Protein AF-A0A5N6V167-F1 (afdb_monomer_lite)

Foldseek 3Di:
DLLVVLLVVLVCCVPVNDDDDDPQKDFPDDPVPLDDPQLPPADADPVDPDAADDDDDLSNLLVVVLVVVLVVLCVVQVGCPDPSNVVVVLFDASCCRRNPVSSVVSVCVCCCRHHVDDPLNLFCPPPVQGWHDGPPDIRGYCLQRDADDDDAPSSNHHHCPDPNHGMHRPPPDDPDDDDPQLVVLVCCCRVVVDNPVPRNDDDDD

Structure (mmCIF, N/CA/C/O backbone):
data_AF-A0A5N6V167-F1
#
_entry.id   AF-A0A5N6V167-F1
#
loop_
_atom_site.group_PDB
_atom_site.id
_atom_site.type_symbol
_atom_site.label_atom_id
_atom_site.label_alt_id
_atom_site.label_comp_id
_atom_site.label_asym_id
_atom_site.label_entity_id
_atom_site.label_seq_id
_atom_site.pdbx_PDB_ins_code
_atom_site.Cartn_x
_atom_site.Cartn_y
_atom_site.Cartn_z
_atom_site.occupancy
_atom_site.B_iso_or_equiv
_atom_site.auth_seq_id
_atom_site.auth_comp_id
_atom_site.auth_asym_id
_atom_site.auth_atom_id
_atom_site.pdbx_PDB_model_num
ATOM 1 N N . MET A 1 1 ? 17.123 5.558 -6.127 1.00 58.03 1 MET A N 1
ATOM 2 C CA . MET A 1 1 ? 17.253 5.172 -4.693 1.00 58.03 1 MET A CA 1
ATOM 3 C C . MET A 1 1 ? 15.900 4.762 -4.140 1.00 58.03 1 MET A C 1
ATOM 5 O O . MET A 1 1 ? 15.840 3.749 -3.463 1.00 58.03 1 MET A O 1
ATOM 9 N N . VAL A 1 2 ? 14.839 5.502 -4.476 1.00 61.12 2 VAL A N 1
ATOM 10 C CA . VAL A 1 2 ? 13.448 5.190 -4.115 1.00 61.12 2 VAL A CA 1
ATOM 11 C C . VAL A 1 2 ? 13.010 3.830 -4.675 1.00 61.12 2 VAL A C 1
ATOM 13 O O . VAL A 1 2 ? 12.495 3.012 -3.925 1.00 61.12 2 VAL A O 1
ATOM 16 N N . GLU A 1 3 ? 13.356 3.524 -5.931 1.00 66.00 3 GLU A N 1
ATOM 17 C CA . GLU A 1 3 ? 12.984 2.267 -6.601 1.00 66.00 3 GLU A CA 1
ATOM 18 C C . GLU A 1 3 ? 13.550 1.038 -5.878 1.00 66.00 3 GLU A C 1
ATOM 20 O O . GLU A 1 3 ? 12.899 0.008 -5.722 1.00 66.00 3 GLU A O 1
ATOM 25 N N . LYS A 1 4 ? 14.796 1.162 -5.401 1.00 69.38 4 LYS A N 1
ATOM 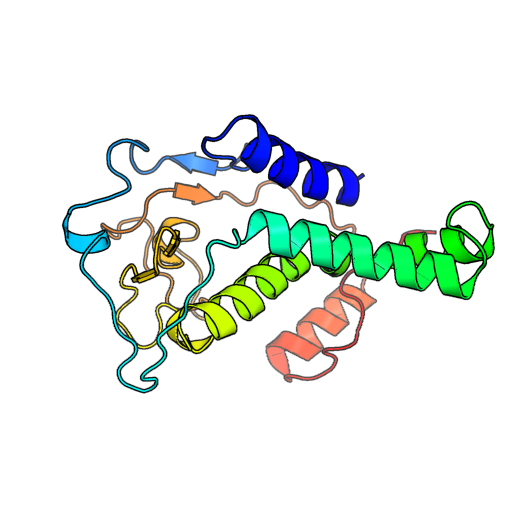26 C CA . LYS A 1 4 ? 15.487 0.092 -4.674 1.00 69.38 4 LYS A CA 1
ATOM 27 C C . LYS A 1 4 ? 14.821 -0.181 -3.329 1.00 69.38 4 LYS A C 1
ATOM 29 O O . LYS A 1 4 ? 14.730 -1.336 -2.932 1.00 69.38 4 LYS A O 1
ATOM 34 N N . THR A 1 5 ? 14.353 0.863 -2.647 1.00 72.69 5 THR A N 1
ATOM 35 C CA . THR A 1 5 ? 13.636 0.735 -1.374 1.00 72.69 5 THR A CA 1
ATOM 36 C C . THR A 1 5 ? 12.239 0.145 -1.575 1.00 72.69 5 THR A C 1
ATOM 38 O O . THR A 1 5 ? 11.804 -0.672 -0.769 1.00 72.69 5 THR A O 1
ATOM 41 N N . ASP A 1 6 ? 11.560 0.501 -2.669 1.00 76.25 6 ASP A N 1
ATOM 42 C CA . ASP A 1 6 ? 10.257 -0.060 -3.049 1.00 76.25 6 ASP A CA 1
ATOM 43 C C . ASP A 1 6 ? 10.328 -1.557 -3.350 1.00 76.25 6 ASP A C 1
ATOM 45 O O . ASP A 1 6 ? 9.510 -2.329 -2.861 1.00 76.25 6 ASP A O 1
ATOM 49 N N . TYR A 1 7 ? 11.356 -1.995 -4.070 1.00 76.38 7 TYR A N 1
ATOM 50 C CA . TYR A 1 7 ? 11.581 -3.421 -4.282 1.00 76.38 7 TYR A CA 1
ATOM 51 C C . TYR A 1 7 ? 11.992 -4.140 -2.987 1.00 76.38 7 TYR A C 1
ATOM 53 O O . TYR A 1 7 ? 11.496 -5.223 -2.680 1.00 76.38 7 TYR A O 1
ATOM 61 N N . PHE A 1 8 ? 12.879 -3.526 -2.196 1.00 80.38 8 PHE A N 1
ATOM 62 C CA . PHE A 1 8 ? 13.374 -4.109 -0.950 1.00 80.38 8 PHE A CA 1
ATOM 63 C C . PHE A 1 8 ? 12.253 -4.385 0.056 1.00 80.38 8 PHE A C 1
ATOM 65 O O . PHE A 1 8 ? 12.225 -5.469 0.630 1.00 80.38 8 PHE A O 1
ATOM 72 N N . ARG A 1 9 ? 11.310 -3.450 0.248 1.00 79.81 9 ARG A N 1
ATOM 73 C CA . ARG A 1 9 ? 10.202 -3.646 1.200 1.00 79.81 9 ARG A CA 1
ATOM 74 C C . ARG A 1 9 ? 9.311 -4.833 0.820 1.00 79.81 9 ARG A C 1
ATOM 76 O O . ARG A 1 9 ? 8.916 -5.588 1.702 1.00 79.81 9 ARG A O 1
ATOM 83 N N . ILE A 1 10 ? 9.053 -5.033 -0.477 1.00 79.00 10 ILE A N 1
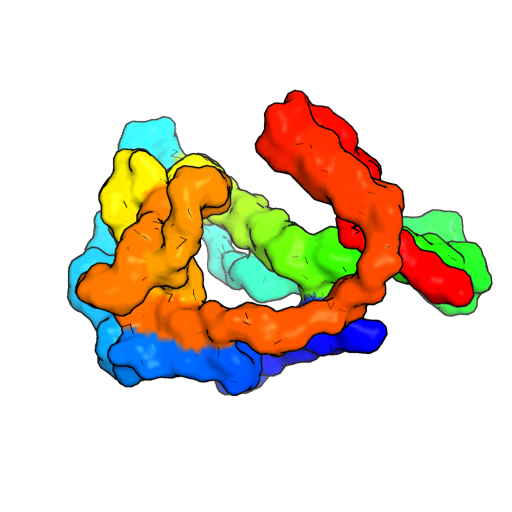ATOM 84 C CA . ILE A 1 10 ? 8.272 -6.178 -0.961 1.00 79.00 10 ILE A CA 1
ATOM 85 C C . ILE A 1 10 ? 9.060 -7.471 -0.757 1.00 79.00 10 ILE A C 1
ATOM 87 O O . ILE A 1 10 ? 8.524 -8.424 -0.208 1.00 79.00 10 ILE A O 1
ATOM 91 N N . LEU A 1 11 ? 10.350 -7.486 -1.103 1.00 77.94 11 LEU A N 1
ATOM 92 C CA . LEU A 1 11 ? 11.187 -8.677 -0.953 1.00 77.94 11 LEU A CA 1
ATOM 93 C C . LEU A 1 11 ? 11.346 -9.106 0.512 1.00 77.94 11 LEU A C 1
ATOM 95 O O . LEU A 1 11 ? 11.281 -10.294 0.810 1.00 77.94 11 LEU A O 1
ATOM 99 N N . VAL A 1 12 ? 11.517 -8.158 1.437 1.00 80.38 12 VAL A N 1
ATOM 100 C CA . VAL A 1 12 ? 11.553 -8.460 2.876 1.00 80.38 12 VAL A CA 1
ATOM 101 C C . VAL A 1 12 ? 10.223 -9.054 3.333 1.00 80.38 12 VAL A C 1
ATOM 103 O O . VAL A 1 12 ? 10.239 -10.093 3.987 1.00 80.38 12 VAL A O 1
ATOM 106 N N . ALA A 1 13 ? 9.093 -8.452 2.948 1.00 78.38 13 ALA A N 1
ATOM 107 C CA . ALA A 1 13 ? 7.771 -8.973 3.290 1.00 78.38 13 ALA A CA 1
ATOM 108 C C . ALA A 1 13 ? 7.527 -10.382 2.717 1.00 78.38 13 ALA A C 1
ATOM 110 O O . ALA A 1 13 ? 6.857 -11.182 3.356 1.00 78.38 13 ALA A O 1
ATOM 111 N N . THR A 1 14 ? 8.100 -10.700 1.552 1.00 75.25 14 THR A N 1
ATOM 112 C CA . THR A 1 14 ? 8.010 -12.028 0.926 1.00 75.25 14 THR A CA 1
ATOM 113 C C . THR A 1 14 ? 8.930 -13.068 1.564 1.00 75.25 14 THR A C 1
ATOM 115 O O . THR A 1 14 ? 8.584 -14.243 1.606 1.00 75.25 14 THR A O 1
ATOM 118 N N . CYS A 1 15 ? 10.124 -12.681 2.020 1.00 78.12 15 CYS A N 1
ATOM 119 C CA . CYS A 1 15 ? 11.130 -13.638 2.497 1.00 78.12 15 CYS A CA 1
ATOM 120 C C . CYS A 1 15 ? 11.159 -13.826 4.017 1.00 78.12 15 CYS A C 1
ATOM 122 O O . CYS A 1 15 ? 11.664 -14.845 4.484 1.00 78.12 15 CYS A O 1
ATOM 124 N N . VAL A 1 16 ? 10.720 -12.826 4.782 1.00 81.56 16 VAL A N 1
ATOM 125 C CA . VAL A 1 16 ? 10.861 -12.783 6.249 1.00 81.56 16 VAL A CA 1
ATOM 126 C C . VAL A 1 16 ? 9.499 -12.784 6.951 1.00 81.56 16 VAL A C 1
ATOM 128 O O . VAL A 1 16 ? 9.447 -12.978 8.164 1.00 81.56 16 VAL A O 1
ATOM 131 N N . ASP A 1 17 ? 8.411 -12.607 6.195 1.00 76.50 17 ASP A N 1
ATOM 132 C CA . ASP A 1 17 ? 7.065 -12.338 6.700 1.00 76.50 17 ASP A CA 1
ATOM 133 C C . ASP A 1 17 ? 7.011 -11.090 7.613 1.00 76.50 17 ASP A C 1
ATOM 135 O O . ASP A 1 17 ? 7.984 -10.352 7.800 1.00 76.50 17 ASP A O 1
ATOM 139 N N . GLY A 1 18 ? 5.836 -10.810 8.178 1.00 83.50 18 GLY A N 1
ATOM 140 C CA . GLY A 1 18 ? 5.623 -9.712 9.120 1.00 83.50 18 GLY A CA 1
ATOM 141 C C . GLY A 1 18 ? 5.042 -8.446 8.491 1.00 83.50 18 GLY A C 1
ATOM 142 O O . GLY A 1 18 ? 4.404 -8.478 7.441 1.00 83.50 18 GLY A O 1
ATOM 143 N N . ILE A 1 19 ? 5.201 -7.322 9.194 1.00 83.69 19 ILE A N 1
ATOM 144 C CA . ILE A 1 19 ? 4.605 -6.031 8.835 1.00 83.69 19 ILE A CA 1
ATOM 145 C C . ILE A 1 19 ? 5.729 -5.034 8.559 1.00 83.69 19 ILE A C 1
ATOM 147 O O . ILE A 1 19 ? 6.599 -4.819 9.405 1.00 83.69 19 ILE A O 1
ATOM 151 N N . TYR A 1 20 ? 5.683 -4.405 7.387 1.00 85.06 20 TYR A N 1
ATOM 152 C CA . TYR A 1 20 ? 6.529 -3.268 7.040 1.00 85.06 20 TYR A CA 1
ATOM 153 C C . TYR A 1 20 ? 5.731 -1.970 7.185 1.00 85.06 20 TYR A C 1
ATOM 155 O O . TYR A 1 20 ? 4.637 -1.869 6.639 1.00 85.06 20 TYR A O 1
ATOM 163 N N . GLU A 1 21 ? 6.300 -0.972 7.860 1.00 83.12 21 GLU A N 1
ATOM 164 C CA . GLU A 1 21 ? 5.730 0.374 7.992 1.00 83.12 21 GLU A CA 1
ATOM 165 C C . GLU A 1 21 ? 6.833 1.433 7.890 1.00 83.12 21 GLU A C 1
ATOM 167 O O . GLU A 1 21 ? 7.994 1.184 8.236 1.00 83.12 21 GLU A O 1
ATOM 172 N N . ASP A 1 22 ? 6.462 2.631 7.439 1.00 82.81 22 ASP A N 1
ATOM 173 C CA . ASP A 1 22 ? 7.369 3.779 7.400 1.00 82.81 22 ASP A CA 1
ATOM 174 C C . ASP A 1 22 ? 7.701 4.254 8.835 1.00 82.81 22 ASP A C 1
ATOM 176 O O . ASP A 1 22 ? 6.883 4.163 9.755 1.00 82.81 22 ASP A O 1
ATOM 180 N N . LEU A 1 23 ? 8.914 4.785 9.040 1.00 85.19 23 LEU A N 1
ATOM 181 C CA . LEU A 1 23 ? 9.454 5.122 10.371 1.00 85.19 23 LEU A CA 1
ATOM 182 C C . LEU A 1 23 ? 8.680 6.220 11.122 1.00 85.19 23 LEU A C 1
ATOM 184 O O . LEU A 1 23 ? 8.805 6.336 12.340 1.00 85.19 23 LEU A O 1
ATOM 188 N N . ASP A 1 24 ? 7.915 7.049 10.418 1.00 85.06 24 ASP A N 1
ATOM 189 C CA . ASP A 1 24 ? 7.085 8.111 10.991 1.00 85.06 24 ASP A CA 1
ATOM 190 C C . ASP A 1 24 ? 5.637 7.663 11.269 1.00 85.06 24 ASP A C 1
ATOM 192 O O . ASP A 1 24 ? 4.766 8.490 11.576 1.00 85.06 24 ASP A O 1
ATOM 196 N N . THR A 1 25 ? 5.386 6.355 11.203 1.00 90.00 25 THR A N 1
ATOM 197 C CA . THR A 1 25 ? 4.112 5.730 11.552 1.00 90.00 25 THR A CA 1
ATOM 198 C C . THR A 1 25 ? 3.997 5.527 13.058 1.00 90.00 25 THR A C 1
ATOM 200 O O . THR A 1 25 ? 4.882 4.984 13.718 1.00 90.00 25 THR A O 1
ATOM 203 N N . VAL A 1 26 ? 2.868 5.954 13.623 1.00 92.56 26 VAL A N 1
ATOM 204 C CA . VAL A 1 26 ? 2.531 5.741 15.033 1.00 92.56 26 VAL A CA 1
ATOM 205 C C . VAL A 1 26 ? 1.463 4.664 15.146 1.00 92.56 26 VAL A C 1
ATOM 207 O O . VAL A 1 26 ? 0.410 4.763 14.519 1.00 92.56 26 VAL A O 1
ATOM 210 N N . LEU A 1 27 ? 1.703 3.671 16.000 1.00 94.25 27 LEU A N 1
ATOM 211 C CA . LEU A 1 27 ? 0.701 2.671 16.361 1.00 94.25 27 LEU A CA 1
ATOM 212 C C . LEU A 1 27 ? -0.384 3.315 17.235 1.00 94.25 27 LEU A C 1
ATOM 214 O O . LEU A 1 27 ? -0.097 3.796 18.331 1.00 94.25 27 LEU A O 1
ATOM 218 N N . LEU A 1 28 ? -1.633 3.309 16.765 1.00 95.12 28 LEU A N 1
ATOM 219 C CA . LEU A 1 28 ? -2.802 3.663 17.581 1.00 95.12 28 LEU A CA 1
ATOM 220 C C . LEU A 1 28 ? -3.297 2.454 18.378 1.00 95.12 28 LEU A C 1
ATOM 222 O O . LEU A 1 28 ? -3.864 2.607 19.458 1.00 95.12 28 LEU A O 1
ATOM 226 N N . LYS A 1 29 ? -3.064 1.250 17.845 1.00 94.75 29 LYS A N 1
ATOM 227 C CA . LYS A 1 29 ? -3.369 -0.032 18.480 1.00 94.75 29 LYS A CA 1
ATOM 228 C C . LYS A 1 29 ? -2.226 -1.018 18.307 1.00 94.75 29 LYS A C 1
ATOM 230 O O . LYS A 1 29 ? -1.502 -0.973 17.312 1.00 94.75 29 LYS A O 1
ATOM 235 N N . SER A 1 30 ? -2.111 -1.949 19.251 1.00 93.56 30 SER A N 1
ATOM 236 C CA . SER A 1 30 ? -1.167 -3.063 19.147 1.00 93.56 30 SER A CA 1
ATOM 237 C C . SER A 1 30 ? -1.480 -3.927 17.916 1.00 93.56 30 SER A C 1
ATOM 239 O O . SER A 1 30 ? -2.656 -4.252 17.728 1.00 93.56 30 SER A O 1
ATOM 241 N N . PRO A 1 31 ? -0.474 -4.366 17.129 1.00 92.00 31 PRO A N 1
ATOM 242 C CA . PRO A 1 31 ? -0.659 -5.313 16.024 1.00 92.00 31 PRO A CA 1
ATOM 243 C C . PRO A 1 31 ? -1.431 -6.580 16.403 1.00 92.00 31 PRO A C 1
ATOM 245 O O . PRO A 1 31 ? -2.211 -7.096 15.609 1.00 92.00 31 PRO A O 1
ATOM 248 N N . ALA A 1 32 ? -1.315 -7.029 17.658 1.00 91.31 32 ALA A N 1
ATOM 249 C CA . ALA A 1 32 ? -2.064 -8.175 18.179 1.00 91.31 32 ALA A CA 1
ATOM 250 C C . ALA A 1 32 ? -3.592 -7.954 18.248 1.00 91.31 32 ALA A C 1
ATOM 252 O O . ALA A 1 32 ? -4.337 -8.890 18.516 1.00 91.31 32 ALA A O 1
ATOM 253 N N . GLN A 1 33 ? -4.062 -6.721 18.048 1.00 92.06 33 GLN A N 1
ATOM 254 C CA . GLN A 1 33 ? -5.473 -6.325 18.106 1.00 92.06 33 GLN A CA 1
ATOM 255 C C . GLN A 1 33 ? -6.000 -5.827 16.753 1.00 92.06 33 GLN A C 1
ATOM 257 O O . GLN A 1 33 ? -7.106 -5.291 16.693 1.00 92.06 33 GLN A O 1
ATOM 262 N N . TRP A 1 34 ? -5.198 -5.923 15.688 1.00 93.06 34 TRP A N 1
ATOM 263 C CA . TRP A 1 34 ? -5.548 -5.375 14.375 1.00 93.06 34 TRP A CA 1
ATOM 264 C C . TRP A 1 34 ? -6.632 -6.171 13.658 1.00 93.06 34 TRP A C 1
ATOM 266 O O . TRP A 1 34 ? -7.402 -5.588 12.904 1.00 93.06 34 TRP A O 1
ATOM 276 N N . ILE A 1 35 ? -6.692 -7.479 13.906 1.00 92.50 35 ILE A N 1
ATOM 277 C CA . ILE A 1 35 ? -7.660 -8.381 13.288 1.00 92.50 35 ILE A CA 1
ATOM 278 C C . ILE A 1 35 ? -8.649 -8.826 14.357 1.00 92.50 35 ILE A C 1
ATOM 280 O O . ILE A 1 35 ? -8.264 -9.373 15.392 1.00 92.50 35 ILE A O 1
ATOM 284 N N . THR A 1 36 ? -9.930 -8.595 14.100 1.00 90.62 36 THR A N 1
ATOM 285 C CA . THR A 1 36 ? -11.033 -9.038 14.952 1.00 90.62 36 THR A CA 1
ATOM 286 C C . THR A 1 36 ? -11.790 -10.201 14.304 1.00 90.62 36 THR A C 1
ATOM 288 O O . THR A 1 36 ? -11.722 -10.387 13.087 1.00 90.62 36 THR A O 1
ATOM 291 N N . PRO A 1 37 ? -12.573 -10.981 15.074 1.00 91.06 37 PRO A N 1
ATOM 292 C CA . PRO A 1 37 ? -13.426 -12.026 14.507 1.00 91.06 37 PRO A CA 1
ATOM 293 C C . PRO A 1 37 ? -14.416 -11.517 13.450 1.00 91.06 37 PRO A C 1
ATOM 295 O O . PRO A 1 37 ? -14.838 -12.282 12.589 1.00 91.06 37 PRO A O 1
ATOM 298 N N . GLN A 1 38 ? -14.800 -10.239 13.506 1.00 87.94 38 GLN A N 1
ATOM 299 C CA . GLN A 1 38 ? -15.686 -9.625 12.520 1.00 87.94 38 GLN A CA 1
ATOM 300 C C . GLN A 1 38 ? -14.992 -9.394 11.173 1.00 87.94 38 GLN A C 1
ATOM 302 O O . GLN A 1 38 ? -15.662 -9.442 10.144 1.00 87.94 38 GLN A O 1
ATOM 307 N N . ASP A 1 39 ? -13.675 -9.175 11.168 1.00 89.00 39 ASP A N 1
ATOM 308 C CA . ASP A 1 39 ? -12.914 -8.869 9.950 1.00 89.00 39 ASP A CA 1
ATOM 309 C C . ASP A 1 39 ? -12.703 -10.103 9.066 1.00 89.00 39 ASP A C 1
ATOM 311 O O . ASP A 1 39 ? -12.560 -9.982 7.853 1.00 89.00 39 ASP A O 1
ATOM 315 N N . ILE A 1 40 ? -12.727 -11.295 9.668 1.00 88.88 40 ILE A N 1
ATOM 316 C CA . ILE A 1 40 ? -12.547 -12.582 8.980 1.00 88.88 40 ILE A CA 1
ATOM 317 C C . ILE A 1 40 ? -13.870 -13.232 8.560 1.00 88.88 40 ILE A C 1
ATOM 319 O O . ILE A 1 40 ? -13.890 -14.382 8.120 1.00 88.88 40 ILE A O 1
ATOM 323 N N . LEU A 1 41 ? -14.994 -12.528 8.724 1.00 83.69 41 LEU A N 1
ATOM 324 C CA . LEU A 1 41 ? -16.269 -13.021 8.221 1.00 83.69 41 LEU A CA 1
ATOM 325 C C . LEU A 1 41 ? -16.232 -13.068 6.687 1.00 83.69 41 LEU A C 1
ATOM 327 O O . LEU A 1 41 ? -15.710 -12.137 6.066 1.00 83.69 41 LEU A O 1
ATOM 331 N N . PRO A 1 42 ? -16.812 -14.110 6.061 1.00 73.62 42 PRO A N 1
ATOM 332 C CA . PRO A 1 42 ? -16.899 -14.181 4.613 1.00 73.62 42 PRO A CA 1
ATOM 333 C C . PRO A 1 42 ? -17.545 -12.918 4.053 1.00 73.62 42 PRO A C 1
ATOM 335 O O . PRO A 1 42 ? -18.631 -12.513 4.478 1.00 73.62 42 PRO A O 1
ATOM 338 N N . TRP A 1 43 ? -16.875 -12.309 3.085 1.00 69.81 43 TRP A N 1
ATOM 339 C CA . TRP A 1 43 ? -17.407 -11.186 2.338 1.00 69.81 43 TRP A CA 1
ATOM 340 C C . TRP A 1 43 ? -17.712 -11.638 0.908 1.00 69.81 43 TRP A C 1
ATOM 342 O O . TRP A 1 43 ? -17.002 -12.458 0.331 1.00 69.81 43 TRP A O 1
ATOM 352 N N . THR A 1 44 ? -18.798 -11.136 0.331 1.00 64.38 44 THR A N 1
ATOM 353 C CA . THR A 1 44 ? -19.174 -11.416 -1.059 1.00 64.38 44 THR A CA 1
ATOM 354 C C . THR A 1 44 ? -19.613 -10.110 -1.698 1.00 64.38 44 THR A C 1
ATOM 356 O O . THR A 1 44 ? -20.437 -9.396 -1.122 1.00 64.38 44 THR A O 1
ATOM 359 N N . ASP A 1 45 ? -19.063 -9.789 -2.871 1.00 64.94 45 ASP A N 1
ATOM 360 C CA . ASP A 1 45 ? -19.554 -8.660 -3.660 1.00 64.94 45 ASP A CA 1
ATOM 361 C C . ASP A 1 45 ? -20.954 -9.021 -4.164 1.00 64.94 45 ASP A C 1
ATOM 363 O O . ASP A 1 45 ? -21.153 -10.033 -4.833 1.00 64.94 45 ASP A O 1
ATOM 367 N N . LEU A 1 46 ? -21.950 -8.209 -3.816 1.00 61.94 46 LEU A N 1
ATOM 368 C CA . LEU A 1 46 ? -23.336 -8.452 -4.218 1.00 61.94 46 LEU A CA 1
ATOM 369 C C . LEU A 1 46 ? -23.546 -8.231 -5.725 1.00 61.94 46 LEU A C 1
ATOM 371 O O . LEU A 1 46 ? -24.572 -8.649 -6.259 1.00 61.94 46 LEU A O 1
ATOM 375 N N . GLU A 1 47 ? -22.596 -7.583 -6.405 1.00 61.22 47 GLU A N 1
ATOM 376 C CA . GLU A 1 47 ? -22.663 -7.309 -7.843 1.00 61.22 47 GLU A CA 1
ATOM 377 C C . GLU A 1 47 ? -21.896 -8.323 -8.706 1.00 61.22 47 GLU A C 1
ATOM 379 O O . GLU A 1 47 ? -22.150 -8.402 -9.908 1.00 61.22 47 GLU A O 1
ATOM 384 N N . THR A 1 48 ? -20.994 -9.127 -8.135 1.00 57.44 48 THR A N 1
ATOM 385 C CA . THR A 1 48 ? -20.181 -10.088 -8.894 1.00 57.44 48 THR A CA 1
ATOM 386 C C . THR A 1 48 ? -20.150 -11.461 -8.222 1.00 57.44 48 THR A C 1
ATOM 388 O O . THR A 1 48 ? -19.713 -11.638 -7.093 1.00 57.44 48 THR A O 1
ATOM 391 N N . SER A 1 49 ? -20.606 -12.484 -8.949 1.00 52.09 49 SER A N 1
ATOM 392 C CA . SER A 1 49 ? -20.613 -13.891 -8.515 1.00 52.09 49 SER A CA 1
ATOM 393 C C . SER A 1 49 ? -19.371 -14.631 -9.030 1.00 52.09 49 SER A C 1
ATOM 395 O O . SER A 1 49 ? -19.459 -15.643 -9.725 1.00 52.09 49 SER A O 1
ATOM 397 N N . GLY A 1 50 ? -18.189 -14.092 -8.726 1.00 52.47 50 GLY A N 1
ATOM 398 C CA . GLY A 1 50 ? -16.914 -14.700 -9.100 1.00 52.47 50 GLY A CA 1
ATOM 399 C C . GLY A 1 50 ? -16.483 -15.780 -8.107 1.00 52.47 50 GLY A C 1
ATOM 400 O O . GLY A 1 50 ? -16.340 -15.512 -6.919 1.00 52.47 50 GLY A O 1
ATOM 401 N N . ARG A 1 51 ? -16.232 -17.000 -8.591 1.00 49.09 51 ARG A N 1
ATOM 402 C CA . ARG A 1 51 ? -15.328 -17.959 -7.933 1.00 49.09 51 ARG A CA 1
ATOM 403 C C . ARG A 1 51 ? -13.993 -17.909 -8.655 1.00 49.09 51 ARG A C 1
ATOM 405 O O . ARG A 1 51 ? -13.996 -17.859 -9.883 1.00 49.09 51 ARG A O 1
ATOM 412 N N . SER A 1 52 ? -12.895 -18.056 -7.925 1.00 50.06 52 SER A N 1
ATOM 413 C CA . SER A 1 52 ? -11.599 -18.320 -8.540 1.00 50.06 52 SER A CA 1
ATOM 414 C C . SER A 1 52 ? -10.893 -19.505 -7.895 1.00 50.06 52 SER A C 1
ATOM 416 O O . SER A 1 52 ? -10.906 -19.639 -6.672 1.00 50.06 52 SER A O 1
ATOM 418 N N . PRO A 1 53 ? -10.291 -20.382 -8.709 1.00 52.31 53 PRO A N 1
ATOM 419 C CA . PRO A 1 53 ? -9.238 -21.284 -8.297 1.00 52.31 53 PRO A CA 1
ATOM 420 C C . PRO A 1 53 ? -7.887 -20.775 -8.827 1.00 52.31 53 PRO A C 1
ATOM 422 O O . PRO A 1 53 ? -7.652 -20.889 -10.028 1.00 52.31 53 PRO A O 1
ATOM 425 N N . GLN A 1 54 ? -7.002 -20.273 -7.953 1.00 53.47 54 GLN A N 1
ATOM 426 C CA . GLN A 1 54 ? -5.534 -20.459 -8.003 1.00 53.47 54 GLN A CA 1
ATOM 427 C C . GLN A 1 54 ? -4.803 -19.640 -6.917 1.00 53.47 54 GLN A C 1
ATOM 429 O O . GLN A 1 54 ? -5.008 -18.440 -6.782 1.00 53.47 54 GLN A O 1
ATOM 434 N N . HIS A 1 55 ? -3.904 -20.322 -6.196 1.00 56.78 55 HIS A N 1
ATOM 435 C CA . HIS A 1 55 ? -3.046 -19.846 -5.097 1.00 56.78 55 HIS A CA 1
ATOM 436 C C . HIS A 1 55 ? -1.893 -18.926 -5.551 1.00 56.78 55 HIS A C 1
ATOM 438 O O . HIS A 1 55 ? -0.738 -19.141 -5.182 1.00 56.78 55 HIS A O 1
ATOM 444 N N . GLU A 1 56 ? -2.142 -17.937 -6.402 1.00 66.94 56 GLU A N 1
ATOM 445 C CA . GLU A 1 56 ? -1.094 -16.959 -6.708 1.00 66.94 56 GLU A CA 1
ATOM 446 C C . GLU A 1 56 ? -1.157 -15.814 -5.699 1.00 66.94 56 GLU A C 1
ATOM 448 O O . GLU A 1 56 ? -2.221 -15.238 -5.506 1.00 66.94 56 GLU A O 1
ATOM 453 N N . THR A 1 57 ? -0.048 -15.470 -5.039 1.00 76.75 57 THR A N 1
ATOM 454 C CA . THR A 1 57 ? -0.043 -14.354 -4.080 1.00 76.75 57 THR A CA 1
ATOM 455 C C . THR A 1 57 ? 0.141 -13.017 -4.800 1.00 76.75 57 THR A C 1
ATOM 457 O O . THR A 1 57 ? 0.795 -12.925 -5.842 1.00 76.75 57 THR A O 1
ATOM 460 N N . ILE A 1 58 ? -0.375 -11.937 -4.207 1.00 81.06 58 ILE A N 1
ATOM 461 C CA . ILE A 1 58 ? -0.208 -10.559 -4.709 1.00 81.06 58 ILE A CA 1
ATOM 462 C C . ILE A 1 58 ? 1.275 -10.213 -4.934 1.00 81.06 58 ILE A C 1
ATOM 464 O O . ILE A 1 58 ? 1.623 -9.494 -5.871 1.00 81.06 58 ILE A O 1
ATOM 468 N N . GLN A 1 59 ? 2.153 -10.732 -4.072 1.00 81.94 59 GLN A N 1
ATOM 469 C CA . GLN A 1 59 ? 3.593 -10.484 -4.122 1.00 81.94 59 GLN A CA 1
ATOM 470 C C . GLN A 1 59 ? 4.225 -11.122 -5.366 1.00 81.94 59 GLN A C 1
ATOM 472 O O . GLN A 1 59 ? 5.004 -10.460 -6.051 1.00 81.94 59 GLN A O 1
ATOM 477 N N . TYR A 1 60 ? 3.843 -12.360 -5.706 1.00 81.44 60 TYR A N 1
ATOM 478 C CA . TYR A 1 60 ? 4.285 -13.005 -6.946 1.00 81.44 60 TYR A CA 1
ATOM 479 C C . TYR A 1 60 ? 3.806 -12.235 -8.175 1.00 81.44 60 TYR A C 1
ATOM 481 O O . TYR A 1 60 ? 4.632 -11.911 -9.028 1.00 81.44 60 TYR A O 1
ATOM 489 N N . ARG A 1 61 ? 2.531 -11.824 -8.216 1.00 84.50 61 ARG A N 1
ATOM 490 C CA . ARG A 1 61 ? 2.003 -11.017 -9.328 1.00 84.50 61 ARG A CA 1
ATOM 491 C C . ARG A 1 61 ? 2.773 -9.706 -9.513 1.00 84.50 61 ARG A C 1
ATOM 493 O O . ARG A 1 61 ? 3.079 -9.321 -10.638 1.00 84.50 61 ARG A O 1
ATOM 500 N N . TYR A 1 62 ? 3.116 -9.016 -8.424 1.00 87.56 62 TYR A N 1
ATOM 501 C CA . TYR A 1 62 ? 3.936 -7.801 -8.483 1.00 87.56 62 TYR A CA 1
ATOM 502 C C . TYR A 1 62 ? 5.322 -8.071 -9.090 1.00 87.56 62 TYR A C 1
ATOM 504 O O . TYR A 1 62 ? 5.767 -7.329 -9.970 1.00 87.56 62 TYR A O 1
ATOM 512 N N . LEU A 1 63 ? 5.994 -9.141 -8.650 1.00 87.06 63 LEU A N 1
ATOM 513 C CA . LEU A 1 63 ? 7.316 -9.515 -9.155 1.00 87.06 63 LEU A CA 1
ATOM 514 C C . LEU A 1 63 ? 7.270 -9.941 -10.628 1.00 87.06 63 LEU A C 1
ATOM 516 O O . LEU A 1 63 ? 8.150 -9.547 -11.392 1.00 87.06 63 LEU A O 1
ATOM 520 N N . GLU A 1 64 ? 6.241 -10.681 -11.046 1.00 88.12 64 GLU A N 1
ATOM 521 C CA . GLU A 1 64 ? 6.015 -11.030 -12.453 1.00 88.12 64 GLU A CA 1
ATOM 522 C C . GLU A 1 64 ? 5.786 -9.790 -13.316 1.00 88.12 64 GLU A C 1
ATOM 524 O O . GLU A 1 64 ? 6.423 -9.641 -14.359 1.00 88.12 64 GLU A O 1
ATOM 529 N N . ASN A 1 65 ? 4.939 -8.861 -12.863 1.00 88.88 65 ASN A N 1
ATOM 530 C CA . ASN A 1 65 ? 4.665 -7.618 -13.579 1.00 88.88 65 ASN A CA 1
ATOM 531 C C . ASN A 1 65 ? 5.947 -6.796 -13.781 1.00 88.88 65 ASN A C 1
ATOM 533 O O . ASN A 1 65 ? 6.199 -6.298 -14.883 1.00 88.88 65 ASN A O 1
ATOM 537 N N . LEU A 1 66 ? 6.797 -6.705 -12.753 1.00 89.75 66 LEU A N 1
ATOM 538 C CA . LEU A 1 66 ? 8.105 -6.061 -12.865 1.00 89.75 66 LEU A CA 1
ATOM 539 C C . LEU A 1 66 ? 9.029 -6.819 -13.832 1.00 89.75 66 LEU A C 1
ATOM 541 O O . LEU A 1 66 ? 9.643 -6.205 -14.707 1.00 89.75 66 LEU A O 1
ATOM 545 N N . ALA A 1 67 ? 9.114 -8.147 -13.718 1.00 90.56 67 ALA A N 1
ATOM 546 C CA . ALA A 1 67 ? 9.951 -8.975 -14.583 1.00 90.56 67 ALA A CA 1
ATOM 547 C C . ALA A 1 67 ? 9.544 -8.860 -16.060 1.00 90.56 67 ALA A C 1
ATOM 549 O O . ALA A 1 67 ? 10.407 -8.695 -16.922 1.00 90.56 67 ALA A O 1
ATOM 550 N N . HIS A 1 68 ? 8.244 -8.865 -16.360 1.00 91.25 68 HIS A N 1
ATOM 551 C CA . HIS A 1 68 ? 7.712 -8.672 -17.708 1.00 91.25 68 HIS A CA 1
ATOM 552 C C . HIS A 1 68 ? 8.062 -7.296 -18.280 1.00 91.25 68 HIS A C 1
ATOM 554 O O . HIS A 1 68 ? 8.486 -7.212 -19.435 1.00 91.25 68 HIS A O 1
ATOM 560 N N . GLN A 1 69 ? 7.950 -6.224 -17.487 1.00 89.81 69 GLN A N 1
ATOM 561 C CA . GLN A 1 69 ? 8.358 -4.886 -17.930 1.00 89.81 69 GLN A CA 1
ATOM 562 C C . GLN A 1 69 ? 9.857 -4.827 -18.248 1.00 89.81 69 GLN A C 1
ATOM 564 O O . GLN A 1 69 ? 10.249 -4.341 -19.312 1.00 89.81 69 GLN A O 1
ATOM 569 N N . LEU A 1 70 ? 10.703 -5.381 -17.374 1.00 91.25 70 LEU A N 1
ATOM 570 C CA . LEU A 1 70 ? 12.148 -5.445 -17.605 1.00 91.25 70 LEU A CA 1
ATOM 571 C C . LEU A 1 70 ? 12.489 -6.296 -18.836 1.00 91.25 70 LEU A C 1
ATOM 573 O O . LEU A 1 70 ? 13.326 -5.898 -19.647 1.00 91.25 70 LEU A O 1
ATOM 577 N N . GLN A 1 71 ? 11.816 -7.431 -19.026 1.00 94.00 71 GLN A N 1
ATOM 578 C CA . GLN A 1 71 ? 12.015 -8.293 -20.189 1.00 94.00 71 GLN A CA 1
ATOM 579 C C . GLN A 1 71 ? 11.593 -7.599 -21.489 1.00 94.00 71 GLN A C 1
ATOM 581 O O . GLN A 1 71 ? 12.284 -7.725 -22.498 1.00 94.00 71 GLN A O 1
ATOM 586 N N . ALA A 1 72 ? 10.503 -6.828 -21.480 1.00 93.19 72 ALA A N 1
ATOM 587 C CA . ALA A 1 72 ? 10.066 -6.062 -22.644 1.00 93.19 72 ALA A CA 1
ATOM 588 C C . ALA A 1 72 ? 11.124 -5.030 -23.073 1.00 93.19 72 ALA A C 1
ATOM 590 O O . ALA A 1 72 ? 11.443 -4.926 -24.259 1.00 93.19 72 ALA A O 1
ATOM 591 N N . ILE A 1 73 ? 11.725 -4.324 -22.111 1.00 92.69 73 ILE A N 1
ATOM 592 C CA . ILE A 1 73 ? 12.823 -3.380 -22.367 1.00 92.69 73 ILE A CA 1
ATOM 593 C C . ILE A 1 73 ? 14.064 -4.123 -22.872 1.00 92.69 73 ILE A C 1
ATOM 595 O O . ILE A 1 73 ? 14.684 -3.710 -23.853 1.00 92.69 73 ILE A O 1
ATOM 599 N N . ALA A 1 74 ? 14.411 -5.250 -22.244 1.00 94.44 74 ALA A N 1
ATOM 600 C CA . ALA A 1 74 ? 15.534 -6.076 -22.669 1.00 94.44 74 ALA A CA 1
ATOM 601 C C . ALA A 1 74 ? 15.368 -6.543 -24.123 1.00 94.44 74 ALA A C 1
ATOM 603 O O . ALA A 1 74 ? 16.297 -6.406 -24.916 1.00 94.44 74 ALA A O 1
ATOM 604 N N . ASN A 1 75 ? 14.178 -7.022 -24.491 1.00 95.88 75 ASN A N 1
ATOM 605 C CA . ASN A 1 75 ? 13.866 -7.489 -25.840 1.00 95.88 75 ASN A CA 1
ATOM 606 C C . ASN A 1 75 ? 13.939 -6.358 -26.875 1.00 95.88 75 ASN A C 1
ATOM 608 O O . ASN A 1 75 ? 14.436 -6.584 -27.976 1.00 95.88 75 ASN A O 1
ATOM 612 N N . ARG A 1 76 ? 13.501 -5.138 -26.527 1.00 95.12 76 ARG A N 1
ATOM 613 C CA . ARG A 1 76 ? 13.574 -3.971 -27.425 1.00 95.12 76 ARG A CA 1
ATOM 614 C C . ARG A 1 76 ? 15.004 -3.579 -27.792 1.00 95.12 76 ARG A C 1
ATOM 616 O O . ARG A 1 76 ? 15.240 -3.159 -28.921 1.00 95.12 76 ARG A O 1
ATOM 623 N N . TYR A 1 77 ? 15.943 -3.702 -26.856 1.00 95.50 77 TYR A N 1
ATOM 624 C CA . TYR A 1 77 ? 17.309 -3.196 -27.034 1.00 95.50 77 TYR A CA 1
ATOM 625 C C . TYR A 1 77 ? 18.393 -4.276 -27.080 1.00 95.50 77 TYR A C 1
ATOM 627 O O . TYR A 1 77 ? 19.574 -3.944 -27.107 1.00 95.50 77 TYR A O 1
ATOM 635 N N . GLY A 1 78 ? 18.032 -5.561 -27.079 1.00 92.69 78 GLY A N 1
ATOM 636 C CA . GLY A 1 78 ? 19.004 -6.660 -27.049 1.00 92.69 78 GLY A CA 1
ATOM 637 C C . GLY A 1 78 ? 19.719 -6.819 -25.699 1.00 92.69 78 GLY A C 1
ATOM 638 O O . GLY A 1 78 ? 20.820 -7.361 -25.641 1.00 92.69 78 GLY A O 1
ATOM 639 N N . GLY A 1 79 ? 19.107 -6.337 -24.613 1.00 92.62 79 GLY A N 1
ATOM 640 C CA . GLY A 1 79 ? 19.573 -6.506 -23.237 1.00 92.62 79 GLY A CA 1
ATOM 641 C C . GLY A 1 79 ? 19.526 -5.227 -22.397 1.00 92.62 79 GLY A C 1
ATOM 642 O O . GLY A 1 79 ? 19.696 -4.112 -22.893 1.00 92.62 79 GLY A O 1
ATOM 643 N N . LEU A 1 80 ? 19.370 -5.397 -21.079 1.00 90.81 80 LEU A N 1
ATOM 644 C CA . LEU A 1 80 ? 19.318 -4.291 -20.105 1.00 90.81 80 LEU A CA 1
ATOM 645 C C . LEU A 1 80 ? 20.655 -3.555 -19.923 1.00 90.81 80 LEU A C 1
ATOM 647 O O . LEU A 1 80 ? 20.699 -2.471 -19.347 1.00 90.81 80 LEU A O 1
ATOM 651 N N . GLN A 1 81 ? 21.759 -4.140 -20.392 1.00 92.38 81 GLN A N 1
ATOM 652 C CA . GLN A 1 81 ? 23.092 -3.544 -20.267 1.00 92.38 81 GLN A CA 1
ATOM 653 C C . GLN A 1 81 ? 23.385 -2.483 -21.330 1.00 92.38 81 GLN A C 1
ATOM 655 O O . GLN A 1 81 ? 24.387 -1.774 -21.225 1.00 92.38 81 GLN A O 1
ATOM 660 N N . THR A 1 82 ? 22.532 -2.366 -22.348 1.00 94.12 82 THR A N 1
ATOM 661 C CA . THR A 1 82 ? 22.705 -1.375 -23.408 1.00 94.12 82 THR A CA 1
ATOM 662 C C . THR A 1 82 ? 22.465 0.042 -22.891 1.00 94.12 82 THR A C 1
ATOM 664 O O . THR A 1 82 ? 21.691 0.267 -21.960 1.00 94.12 82 THR A O 1
ATOM 667 N N . SER A 1 83 ? 23.129 1.024 -23.510 1.00 92.50 83 SER A N 1
ATOM 668 C CA . SER A 1 83 ? 22.950 2.436 -23.145 1.00 92.50 83 SER A CA 1
ATOM 669 C C . SER A 1 83 ? 21.490 2.872 -23.316 1.00 92.50 83 SER A C 1
ATOM 671 O O . SER A 1 83 ? 20.930 3.498 -22.424 1.00 92.50 83 SER A O 1
ATOM 673 N N . ALA A 1 84 ? 20.845 2.453 -24.411 1.00 91.38 84 ALA A N 1
ATOM 674 C CA . ALA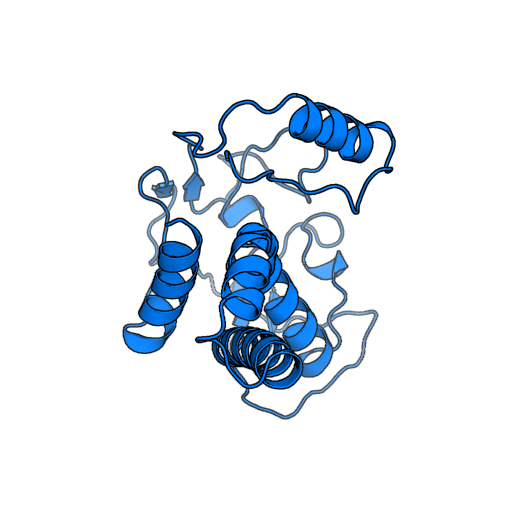 A 1 84 ? 19.448 2.771 -24.697 1.00 91.38 84 ALA A CA 1
ATOM 675 C C . ALA A 1 84 ? 18.477 2.191 -23.652 1.00 91.38 84 ALA A C 1
ATOM 677 O O . ALA A 1 84 ? 17.625 2.922 -23.152 1.00 91.38 84 ALA A O 1
ATOM 678 N N . ALA A 1 85 ? 18.653 0.925 -23.246 1.00 90.69 85 ALA A N 1
ATOM 679 C CA . ALA A 1 85 ? 17.839 0.333 -22.183 1.00 90.69 85 ALA A CA 1
ATOM 680 C C . ALA A 1 85 ? 18.022 1.060 -20.844 1.00 90.69 85 ALA A C 1
ATOM 682 O O . ALA A 1 85 ? 17.049 1.299 -20.135 1.00 90.69 85 ALA A O 1
ATOM 683 N N . ARG A 1 86 ? 19.257 1.454 -20.501 1.00 87.12 86 ARG A N 1
ATOM 684 C CA . ARG A 1 86 ? 19.527 2.229 -19.280 1.00 87.12 86 ARG A CA 1
ATOM 685 C C . ARG A 1 86 ? 18.864 3.601 -19.315 1.00 87.12 86 ARG A C 1
ATOM 687 O O . ARG A 1 86 ? 18.320 4.013 -18.296 1.00 87.12 86 ARG A O 1
ATOM 694 N N . THR A 1 87 ? 18.885 4.282 -20.459 1.00 88.75 87 THR A N 1
ATOM 695 C CA . THR A 1 87 ? 18.199 5.568 -20.630 1.00 88.75 87 THR A CA 1
ATOM 696 C C . THR A 1 87 ? 16.689 5.423 -20.457 1.00 88.75 87 THR A C 1
ATOM 698 O O . THR A 1 87 ? 16.098 6.225 -19.739 1.00 88.75 87 THR A O 1
ATOM 701 N N . GLU A 1 88 ? 16.063 4.396 -21.043 1.00 88.62 88 GLU A N 1
ATOM 702 C CA . GLU A 1 88 ? 14.627 4.156 -20.845 1.00 88.62 88 GLU A CA 1
ATOM 703 C C . GLU A 1 88 ? 14.314 3.848 -19.375 1.00 88.62 88 GLU A C 1
ATOM 705 O O . GLU A 1 88 ? 13.449 4.494 -18.794 1.00 88.62 88 GLU A O 1
ATOM 710 N N . LEU A 1 89 ? 15.068 2.945 -18.738 1.00 85.56 89 LEU A N 1
ATOM 711 C CA . LEU A 1 89 ? 14.888 2.605 -17.321 1.00 85.56 89 LEU A CA 1
ATOM 712 C C . LEU A 1 89 ? 15.007 3.820 -16.394 1.00 85.56 89 LEU A C 1
ATOM 714 O O . LEU A 1 89 ? 14.270 3.919 -15.419 1.00 85.56 89 LEU A O 1
ATOM 718 N N . GLN A 1 90 ? 15.927 4.742 -16.685 1.00 82.31 90 GLN A N 1
ATOM 719 C CA . GLN A 1 90 ? 16.096 5.982 -15.921 1.00 82.31 90 GLN A CA 1
ATOM 720 C C . GLN A 1 90 ? 14.954 6.982 -16.137 1.00 82.31 90 GLN A C 1
ATOM 722 O O . GLN A 1 90 ? 14.741 7.844 -15.287 1.00 82.31 90 GLN A O 1
ATOM 727 N N . ALA A 1 91 ? 14.245 6.888 -17.262 1.00 83.00 91 ALA A N 1
ATOM 728 C CA . ALA A 1 91 ? 13.121 7.756 -17.591 1.00 83.00 91 ALA A CA 1
ATOM 729 C C . ALA A 1 91 ? 11.782 7.261 -17.016 1.00 83.00 91 ALA A C 1
ATOM 731 O O . ALA A 1 91 ? 10.815 8.025 -16.996 1.00 83.00 91 ALA A O 1
ATOM 732 N N . LEU A 1 92 ? 11.705 6.007 -16.556 1.00 82.69 92 LEU A N 1
ATOM 733 C CA . LEU A 1 92 ? 10.498 5.454 -15.941 1.00 82.69 92 LEU A CA 1
ATOM 734 C C . LEU A 1 92 ? 10.205 6.131 -14.598 1.00 82.69 92 LEU A C 1
ATOM 736 O O . LEU A 1 92 ? 11.109 6.364 -13.797 1.00 82.69 92 LEU A O 1
ATOM 740 N N . ASP A 1 93 ? 8.926 6.415 -14.333 1.00 78.38 93 ASP A N 1
ATOM 741 C CA . ASP A 1 93 ? 8.497 6.976 -13.050 1.00 78.38 93 ASP A CA 1
ATOM 742 C C . ASP A 1 93 ? 8.607 5.887 -11.963 1.00 78.38 93 ASP A C 1
ATOM 744 O O . ASP A 1 93 ? 7.900 4.872 -12.052 1.00 78.38 93 ASP A O 1
ATOM 748 N N . PRO A 1 94 ? 9.433 6.085 -10.915 1.00 78.31 94 PRO A N 1
ATOM 749 C CA . PRO A 1 94 ? 9.579 5.146 -9.800 1.00 78.31 94 PRO A CA 1
ATOM 750 C C . PRO A 1 94 ? 8.247 4.724 -9.186 1.00 78.31 94 PRO A C 1
ATOM 752 O O . PRO A 1 94 ? 8.082 3.568 -8.800 1.00 78.31 94 PRO A O 1
ATOM 755 N N . LEU A 1 95 ? 7.275 5.644 -9.141 1.00 75.69 95 LEU A N 1
ATOM 756 C CA . LEU A 1 95 ? 5.944 5.384 -8.597 1.00 75.69 95 LEU A CA 1
ATOM 757 C C . LEU A 1 95 ? 5.212 4.291 -9.374 1.00 75.69 95 LEU A C 1
ATOM 759 O O . LEU A 1 95 ? 4.510 3.487 -8.761 1.00 75.69 95 LEU A O 1
ATOM 763 N N . THR A 1 96 ? 5.389 4.287 -10.697 1.00 78.00 96 THR A N 1
ATOM 764 C CA . THR A 1 96 ? 4.739 3.368 -11.641 1.00 78.00 96 THR A CA 1
ATOM 765 C C . THR A 1 96 ? 5.498 2.062 -11.819 1.00 78.00 96 THR A C 1
ATOM 767 O O . THR A 1 96 ? 4.872 1.034 -12.048 1.00 78.00 96 THR A O 1
ATOM 770 N N . LEU A 1 97 ? 6.829 2.093 -11.698 1.00 81.25 97 LEU A N 1
ATOM 771 C CA . LEU A 1 97 ? 7.673 0.926 -11.938 1.00 81.25 97 LEU A CA 1
ATOM 772 C C . LEU A 1 97 ? 7.739 0.001 -10.720 1.00 81.25 97 LEU A C 1
ATOM 774 O O . LEU A 1 97 ? 7.556 -1.205 -10.844 1.00 81.25 97 LEU A O 1
ATOM 778 N N . THR A 1 98 ? 8.011 0.562 -9.542 1.00 84.62 98 THR A N 1
ATOM 779 C CA . THR A 1 98 ? 8.205 -0.222 -8.311 1.00 84.62 98 THR A CA 1
ATOM 780 C C . THR A 1 98 ? 7.370 0.277 -7.143 1.00 84.62 98 THR A C 1
ATOM 782 O O . THR A 1 98 ? 7.136 -0.476 -6.204 1.00 84.62 98 THR A O 1
ATOM 785 N N . GLY A 1 99 ? 6.930 1.532 -7.185 1.00 82.88 99 GLY A N 1
ATOM 786 C CA . GLY A 1 99 ? 6.271 2.202 -6.079 1.00 82.88 99 GLY A CA 1
ATOM 787 C C . GLY A 1 99 ? 4.796 1.823 -5.884 1.00 82.88 99 GLY A C 1
ATOM 788 O O . GLY A 1 99 ? 4.326 0.776 -6.338 1.00 82.88 99 GLY A O 1
ATOM 789 N N . PRO A 1 100 ? 4.024 2.676 -5.187 1.00 81.81 100 PRO A N 1
ATOM 790 C CA . PRO A 1 100 ? 2.672 2.336 -4.743 1.00 81.81 100 PRO A CA 1
ATOM 791 C C . PRO A 1 100 ? 1.688 2.079 -5.892 1.00 81.81 100 PRO A C 1
ATOM 793 O O . PRO A 1 100 ? 0.709 1.355 -5.704 1.00 81.81 100 PRO A O 1
ATOM 796 N N . GLU A 1 101 ? 1.923 2.644 -7.080 1.00 84.12 101 GLU A N 1
ATOM 797 C CA . GLU A 1 101 ? 1.059 2.419 -8.244 1.00 84.12 101 GLU A CA 1
ATOM 798 C C . GLU A 1 101 ? 1.241 1.002 -8.807 1.00 84.12 101 GLU A C 1
ATOM 800 O O . GLU A 1 101 ? 0.244 0.337 -9.085 1.00 84.12 101 GLU A O 1
ATOM 805 N N . ALA A 1 102 ? 2.478 0.494 -8.861 1.00 86.94 102 ALA A N 1
ATOM 806 C CA . ALA A 1 102 ? 2.777 -0.878 -9.277 1.00 86.94 102 ALA A CA 1
ATOM 807 C C . ALA A 1 102 ? 2.139 -1.920 -8.341 1.00 86.94 102 ALA A C 1
ATOM 809 O O . ALA A 1 102 ? 1.489 -2.860 -8.800 1.00 86.94 102 ALA A O 1
ATOM 810 N N . VAL A 1 103 ? 2.257 -1.717 -7.022 1.00 86.06 103 VAL A N 1
ATOM 811 C CA . VAL A 1 103 ? 1.608 -2.580 -6.017 1.00 86.06 103 VAL A CA 1
ATOM 812 C C . VAL A 1 103 ? 0.088 -2.536 -6.174 1.00 86.06 103 VAL A C 1
ATOM 814 O O . VAL A 1 103 ? -0.567 -3.574 -6.208 1.00 86.06 103 VAL A O 1
ATOM 817 N N . THR A 1 104 ? -0.479 -1.337 -6.338 1.00 84.56 104 THR A N 1
ATOM 818 C CA . THR A 1 104 ? -1.922 -1.161 -6.557 1.00 84.56 104 THR A CA 1
ATOM 819 C C . THR A 1 104 ? -2.402 -1.912 -7.797 1.00 84.56 104 THR A C 1
ATOM 821 O O . THR A 1 104 ? -3.474 -2.513 -7.775 1.00 84.56 104 THR A O 1
ATOM 824 N N . TYR A 1 105 ? -1.630 -1.878 -8.882 1.00 85.50 105 TYR A N 1
ATOM 825 C CA . TYR A 1 105 ? -1.972 -2.566 -10.119 1.00 85.50 105 TYR A CA 1
ATOM 826 C C . TYR A 1 105 ? -1.947 -4.093 -9.950 1.00 85.50 105 TYR A C 1
ATOM 828 O O . TYR A 1 105 ? -2.922 -4.752 -10.305 1.00 85.50 105 TYR A O 1
ATOM 836 N N . ALA A 1 106 ? -0.914 -4.642 -9.301 1.00 86.81 106 ALA A N 1
ATOM 837 C CA . ALA A 1 106 ? -0.842 -6.073 -8.995 1.00 86.81 106 ALA A CA 1
ATOM 838 C C . ALA A 1 106 ? -2.023 -6.545 -8.125 1.00 86.81 106 ALA A C 1
ATOM 840 O O . ALA A 1 106 ? -2.643 -7.566 -8.417 1.00 86.81 106 ALA A O 1
ATOM 841 N N . VAL A 1 107 ? -2.390 -5.765 -7.099 1.00 84.19 107 VAL A N 1
ATOM 842 C CA . VAL A 1 107 ? -3.563 -6.039 -6.250 1.00 84.19 107 VAL A CA 1
ATOM 843 C C . VAL A 1 107 ? -4.859 -5.998 -7.065 1.00 84.19 107 VAL A C 1
ATOM 845 O O . VAL A 1 107 ? -5.705 -6.872 -6.906 1.00 84.19 107 VAL A O 1
ATOM 848 N N . LYS A 1 108 ? -5.029 -5.005 -7.948 1.00 82.62 108 LYS A N 1
ATOM 849 C CA . LYS A 1 108 ? -6.212 -4.884 -8.818 1.00 82.62 108 LYS A CA 1
ATOM 850 C C . LYS A 1 108 ? -6.386 -6.095 -9.724 1.00 82.62 108 LYS A C 1
ATOM 852 O O . LYS A 1 108 ? -7.485 -6.637 -9.796 1.00 82.62 108 LYS A O 1
ATOM 857 N N . GLU A 1 109 ? -5.325 -6.494 -10.420 1.00 82.75 109 GLU A N 1
ATOM 858 C CA . GLU A 1 109 ? -5.355 -7.660 -11.304 1.00 82.75 109 GLU A CA 1
ATOM 859 C C . GLU A 1 109 ? -5.663 -8.932 -10.519 1.00 82.75 109 GLU A C 1
ATOM 861 O O . GLU A 1 109 ? -6.556 -9.684 -10.908 1.00 82.75 109 GLU A O 1
ATOM 866 N N . TRP A 1 110 ? -4.988 -9.125 -9.382 1.00 82.44 110 TRP A N 1
ATOM 867 C CA . TRP A 1 110 ? -5.222 -10.269 -8.510 1.00 82.44 110 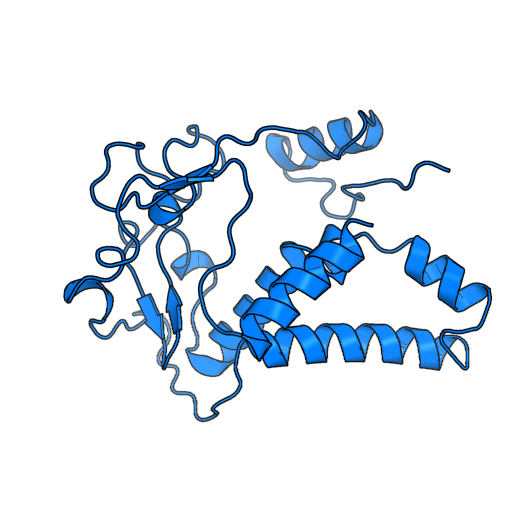TRP A CA 1
ATOM 868 C C . TRP A 1 110 ? -6.672 -10.325 -8.024 1.00 82.44 110 TRP A C 1
ATOM 870 O O . TRP A 1 110 ? -7.331 -11.334 -8.213 1.00 82.44 110 TRP A O 1
ATOM 880 N N . LEU A 1 111 ? -7.227 -9.237 -7.487 1.00 79.06 111 LEU A N 1
ATOM 881 C CA . LEU A 1 111 ? -8.610 -9.216 -6.993 1.00 79.06 111 LEU A CA 1
ATOM 882 C C . LEU A 1 111 ? -9.651 -9.438 -8.091 1.00 79.06 111 LEU A C 1
ATOM 884 O O . LEU A 1 111 ? -10.676 -10.083 -7.851 1.00 79.06 111 LEU A O 1
ATOM 888 N N . ASN A 1 112 ? -9.393 -8.913 -9.289 1.00 78.38 112 ASN A N 1
ATOM 889 C CA . ASN A 1 112 ? -10.264 -9.125 -10.436 1.00 78.38 112 ASN A CA 1
ATOM 890 C C . ASN A 1 112 ? -10.315 -10.615 -10.812 1.00 78.38 112 ASN A C 1
ATOM 892 O O . ASN A 1 112 ? -11.397 -11.167 -10.995 1.00 78.38 112 ASN A O 1
ATOM 896 N N . VAL A 1 113 ? -9.155 -11.278 -10.862 1.00 75.94 113 VAL A N 1
ATOM 897 C CA . VAL A 1 113 ? -9.047 -12.709 -11.191 1.00 75.94 113 VAL A CA 1
ATOM 898 C C . VAL A 1 113 ? -9.541 -13.600 -10.048 1.00 75.94 113 VAL A C 1
ATOM 900 O O . VAL A 1 113 ? -10.249 -14.573 -10.300 1.00 75.94 113 VAL A O 1
ATOM 903 N N . SER A 1 114 ? -9.189 -13.281 -8.803 1.00 71.88 114 SER A N 1
ATOM 904 C CA . SER A 1 114 ? -9.394 -14.141 -7.630 1.00 71.88 114 SER A CA 1
ATOM 905 C C . SER A 1 114 ? -10.797 -14.037 -7.028 1.00 71.88 114 SER A C 1
ATOM 907 O O . SER A 1 114 ? -11.296 -14.998 -6.447 1.00 71.88 114 SER A O 1
ATOM 909 N N . ALA A 1 115 ? -11.465 -12.893 -7.173 1.00 68.88 115 ALA A N 1
ATOM 910 C CA . ALA A 1 115 ? -12.733 -12.646 -6.484 1.00 68.88 115 ALA A CA 1
ATOM 911 C C . ALA A 1 115 ? -13.782 -11.902 -7.311 1.00 68.88 115 ALA A C 1
ATOM 913 O O . ALA A 1 115 ? -14.861 -11.612 -6.797 1.00 68.88 115 ALA A O 1
ATOM 914 N N . GLY A 1 116 ? -13.484 -11.551 -8.569 1.00 69.31 116 GLY A N 1
ATOM 915 C CA . GLY A 1 116 ? -14.354 -10.679 -9.363 1.00 69.31 116 GLY A CA 1
ATOM 916 C C . GLY A 1 116 ? -14.614 -9.337 -8.672 1.00 69.31 116 GLY A C 1
ATOM 917 O O . GLY A 1 116 ? -15.654 -8.715 -8.884 1.00 69.31 116 GLY A O 1
ATOM 918 N N . LEU A 1 117 ? -13.708 -8.922 -7.787 1.00 71.31 117 LEU A N 1
ATOM 919 C CA . LEU A 1 117 ? -13.905 -7.797 -6.889 1.00 71.31 117 LEU A CA 1
ATOM 920 C C . LEU A 1 117 ? -13.765 -6.488 -7.659 1.00 71.31 117 LEU A C 1
ATOM 922 O O . LEU A 1 117 ? -12.730 -6.220 -8.273 1.00 71.31 117 LEU A O 1
ATOM 926 N N . ARG A 1 118 ? -14.790 -5.632 -7.609 1.00 69.00 118 ARG A N 1
ATOM 927 C CA . ARG A 1 118 ? -14.710 -4.311 -8.244 1.00 69.00 118 ARG A CA 1
ATOM 928 C C . ARG A 1 118 ? -13.770 -3.407 -7.456 1.00 69.00 118 ARG A C 1
ATOM 930 O O . ARG A 1 118 ? -13.849 -3.329 -6.234 1.00 69.00 118 ARG A O 1
ATOM 937 N N . TRP A 1 119 ? -12.966 -2.607 -8.155 1.00 68.50 119 TRP A N 1
ATOM 938 C CA . TRP A 1 119 ? -12.067 -1.632 -7.520 1.00 68.50 119 TRP A CA 1
ATOM 939 C C . TRP A 1 119 ? -12.778 -0.705 -6.517 1.00 68.50 119 TRP A C 1
ATOM 941 O O . TRP A 1 119 ? -12.255 -0.427 -5.440 1.00 68.50 119 TRP A O 1
ATOM 951 N N . ASN A 1 120 ? -14.003 -0.274 -6.833 1.00 69.94 120 ASN A N 1
ATOM 952 C CA . ASN A 1 120 ? -14.782 0.613 -5.965 1.00 69.94 120 ASN A CA 1
ATOM 953 C C . ASN A 1 120 ? -15.176 -0.038 -4.631 1.00 69.94 120 ASN A C 1
ATOM 955 O O . ASN A 1 120 ? -15.344 0.680 -3.641 1.00 69.94 120 ASN A O 1
ATOM 959 N N . ALA A 1 121 ? -15.245 -1.373 -4.574 1.00 70.00 121 ALA A N 1
ATOM 960 C CA . ALA A 1 121 ? -15.503 -2.108 -3.342 1.00 70.00 121 ALA A CA 1
ATOM 961 C C . ALA A 1 121 ? -14.332 -2.005 -2.351 1.00 70.00 121 ALA A C 1
ATOM 963 O O . ALA A 1 121 ? -14.522 -2.210 -1.161 1.00 70.00 121 ALA A O 1
ATOM 964 N N . LEU A 1 122 ? -13.126 -1.632 -2.787 1.00 75.00 122 LEU A N 1
ATOM 965 C CA . LEU A 1 122 ? -11.973 -1.459 -1.892 1.00 75.00 122 LEU A CA 1
ATOM 966 C C . LEU A 1 122 ? -11.942 -0.087 -1.208 1.00 75.00 122 LEU A C 1
ATOM 968 O O . LEU A 1 122 ? -11.112 0.160 -0.335 1.00 75.00 122 LEU A O 1
ATOM 972 N N . THR A 1 123 ? -12.848 0.813 -1.589 1.00 75.62 123 THR A N 1
ATOM 973 C CA . THR A 1 123 ? -12.997 2.113 -0.933 1.00 75.62 123 THR A CA 1
ATOM 974 C C . THR A 1 123 ? -13.939 2.000 0.261 1.00 75.62 123 THR A C 1
ATOM 976 O O . THR A 1 123 ? -14.867 1.198 0.247 1.00 75.62 123 THR A O 1
ATOM 979 N N . GLY A 1 124 ? -13.765 2.856 1.271 1.00 72.06 124 GLY A N 1
ATOM 980 C CA . GLY A 1 124 ? -14.704 2.940 2.394 1.00 72.06 124 GLY A CA 1
ATOM 981 C C . GLY A 1 124 ? -15.981 3.727 2.085 1.00 72.06 124 GLY A C 1
ATOM 982 O O . GLY A 1 124 ? -16.697 4.106 3.010 1.00 72.06 124 GLY A O 1
ATOM 983 N N . LEU A 1 125 ? -16.242 4.052 0.812 1.00 79.38 125 LEU A N 1
ATOM 984 C CA . LEU A 1 125 ? -17.310 4.973 0.414 1.00 79.38 125 LEU A CA 1
ATOM 985 C C . LEU A 1 125 ? -18.690 4.313 0.325 1.00 79.38 125 LEU A C 1
ATOM 987 O O . LEU A 1 125 ? -19.688 5.003 0.506 1.00 79.38 125 LEU A O 1
ATOM 991 N N . GLN A 1 126 ? -18.763 3.014 0.021 1.00 72.56 126 GLN A N 1
ATOM 992 C CA . GLN A 1 126 ? -20.025 2.352 -0.351 1.00 72.56 126 GLN A CA 1
ATOM 993 C C . GLN A 1 126 ? -20.464 1.240 0.612 1.00 72.56 126 GLN A C 1
ATOM 995 O O . GLN A 1 126 ? -21.597 0.781 0.545 1.00 72.56 126 GLN A O 1
ATOM 1000 N N . ASP A 1 127 ? -19.603 0.827 1.538 1.00 74.38 127 ASP A N 1
ATOM 1001 C CA . ASP A 1 127 ? -19.804 -0.344 2.401 1.00 74.38 127 ASP A CA 1
ATOM 1002 C C . ASP A 1 127 ? -19.642 -0.033 3.903 1.00 74.38 127 ASP A C 1
ATOM 1004 O O . ASP A 1 127 ? -19.684 -0.929 4.748 1.00 74.38 127 ASP A O 1
ATOM 1008 N N . GLY A 1 128 ? -19.438 1.244 4.238 1.00 77.88 128 GLY A N 1
ATOM 1009 C CA . GLY A 1 128 ? -19.141 1.703 5.594 1.00 77.88 128 GLY A CA 1
ATOM 1010 C C . GLY A 1 128 ? -17.681 1.514 6.019 1.00 77.88 128 GLY A C 1
ATOM 1011 O O . GLY A 1 128 ?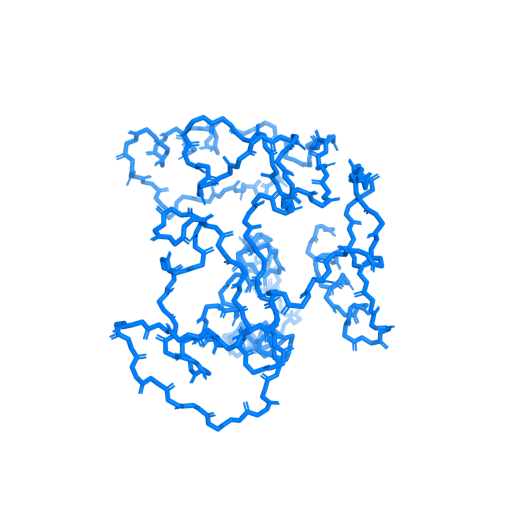 -17.379 1.697 7.204 1.00 77.88 128 GLY A O 1
ATOM 1012 N N . GLY A 1 129 ? -16.786 1.175 5.085 1.00 78.88 129 GLY A N 1
ATOM 1013 C CA . GLY A 1 129 ? -15.388 0.861 5.358 1.00 78.88 129 GLY A CA 1
ATOM 1014 C C . GLY A 1 129 ? -15.248 -0.452 6.110 1.00 78.88 129 GLY A C 1
ATOM 1015 O O . GLY A 1 129 ? -14.605 -0.480 7.155 1.00 78.88 129 GLY A O 1
ATOM 1016 N N . LYS A 1 130 ? -15.892 -1.517 5.625 1.00 84.06 130 LYS A N 1
ATOM 1017 C CA . LYS A 1 130 ? -15.766 -2.850 6.219 1.00 84.06 130 LYS A CA 1
ATOM 1018 C C . LYS A 1 130 ? -14.516 -3.546 5.692 1.00 84.06 130 LYS A C 1
ATOM 1020 O O . LYS A 1 130 ? -14.148 -3.384 4.522 1.00 84.06 130 LYS A O 1
ATOM 1025 N N . ALA A 1 131 ? -13.895 -4.337 6.561 1.00 89.06 131 ALA A N 1
ATOM 1026 C CA . ALA A 1 131 ? -12.868 -5.280 6.154 1.00 89.06 131 ALA A CA 1
ATOM 1027 C C . ALA A 1 131 ? -13.450 -6.316 5.180 1.00 89.06 131 ALA A C 1
ATOM 1029 O O . ALA A 1 131 ? -14.646 -6.626 5.224 1.00 89.06 131 ALA A O 1
ATOM 1030 N N . LYS A 1 132 ? -12.608 -6.813 4.273 1.00 86.06 132 LYS A N 1
ATOM 1031 C CA . LYS A 1 132 ? -12.984 -7.803 3.260 1.00 86.06 132 LYS A CA 1
ATOM 1032 C C . LYS A 1 132 ? -11.948 -8.902 3.246 1.00 86.06 132 LYS A C 1
ATOM 1034 O O . LYS A 1 132 ? -10.796 -8.646 2.906 1.00 86.06 132 LYS A O 1
ATOM 1039 N N . LEU A 1 133 ? -12.369 -10.104 3.610 1.00 84.56 133 LEU A N 1
ATOM 1040 C CA . LEU A 1 133 ? -11.554 -11.295 3.459 1.00 84.56 133 LEU A CA 1
ATOM 1041 C C . LEU A 1 133 ? -11.793 -11.894 2.072 1.00 84.56 133 LEU A C 1
ATOM 1043 O O . LEU A 1 133 ? -12.935 -12.168 1.697 1.00 84.56 133 LEU A O 1
ATOM 1047 N N . VAL A 1 134 ? -10.710 -12.072 1.326 1.00 78.75 134 VAL A N 1
ATOM 1048 C CA . VAL A 1 134 ? -10.691 -12.641 -0.017 1.00 78.75 134 VAL A CA 1
ATOM 1049 C C . VAL A 1 134 ? -9.646 -13.742 -0.036 1.00 78.75 134 VAL A C 1
ATOM 1051 O O . VAL A 1 134 ? -8.457 -13.443 -0.023 1.00 78.75 134 VAL A O 1
ATOM 1054 N N . ASP A 1 135 ? -10.092 -14.996 -0.060 1.00 77.94 135 ASP A N 1
ATOM 1055 C CA . ASP A 1 135 ? -9.215 -16.163 0.101 1.00 77.94 135 ASP A CA 1
ATOM 1056 C C . ASP A 1 135 ? -8.342 -16.034 1.371 1.00 77.94 135 ASP A C 1
ATOM 1058 O O . ASP A 1 135 ? -8.886 -15.960 2.477 1.00 77.94 135 ASP A O 1
ATOM 1062 N N . ASP A 1 136 ? -7.022 -15.931 1.227 1.00 76.94 136 ASP A N 1
ATOM 1063 C CA . ASP A 1 136 ? -6.042 -15.739 2.298 1.00 76.94 136 ASP A CA 1
ATOM 1064 C C . ASP A 1 136 ? -5.646 -14.265 2.531 1.00 76.94 136 ASP A C 1
ATOM 1066 O O . ASP A 1 136 ? -4.823 -13.968 3.401 1.00 76.94 136 ASP A O 1
ATOM 1070 N N . VAL A 1 137 ? -6.254 -13.318 1.808 1.00 81.38 137 VAL A N 1
ATOM 1071 C CA . VAL A 1 137 ? -5.946 -11.884 1.895 1.00 81.38 137 VAL A CA 1
ATOM 1072 C C . VAL A 1 137 ? -7.044 -11.119 2.625 1.00 81.38 137 VAL A C 1
ATOM 1074 O O . VAL A 1 137 ? -8.183 -11.011 2.166 1.00 81.38 137 VAL A O 1
ATOM 1077 N N . LEU A 1 138 ? -6.675 -10.491 3.744 1.00 87.12 138 LEU A N 1
ATOM 1078 C CA . LEU A 1 138 ? -7.532 -9.551 4.462 1.00 87.12 138 LEU A CA 1
ATOM 1079 C C . LEU A 1 138 ? -7.273 -8.109 4.006 1.00 87.12 138 LEU A C 1
ATOM 1081 O O . LEU A 1 138 ? -6.188 -7.562 4.198 1.00 87.12 138 LEU A O 1
ATOM 1085 N N . ILE A 1 139 ? -8.300 -7.468 3.454 1.00 87.38 139 ILE A N 1
ATOM 1086 C CA . ILE A 1 139 ? -8.268 -6.073 3.017 1.00 87.38 139 ILE A CA 1
ATOM 1087 C C . ILE A 1 139 ? -8.939 -5.208 4.078 1.00 87.38 139 ILE A C 1
ATOM 1089 O O . ILE A 1 139 ? -10.144 -5.320 4.317 1.00 87.38 139 ILE A O 1
ATOM 1093 N N . LEU A 1 140 ? -8.169 -4.313 4.690 1.00 89.69 140 LEU A N 1
ATOM 1094 C CA . LEU A 1 140 ? -8.664 -3.367 5.687 1.00 89.69 140 LEU A CA 1
ATOM 1095 C C . LEU A 1 140 ? -9.002 -2.008 5.047 1.00 89.69 140 LEU A C 1
ATOM 1097 O O . LEU A 1 140 ? -8.378 -1.609 4.059 1.00 89.69 140 LEU A O 1
ATOM 1101 N N . PRO A 1 141 ? -9.989 -1.272 5.588 1.00 88.31 141 PRO A N 1
ATOM 1102 C CA . PRO A 1 141 ? -10.385 0.029 5.060 1.00 88.31 141 PRO A CA 1
ATOM 1103 C C . PRO A 1 141 ? -9.268 1.068 5.206 1.00 88.31 141 PRO A C 1
ATOM 1105 O O . PRO A 1 141 ? -8.447 0.999 6.119 1.00 88.31 141 PRO A O 1
ATOM 1108 N N . ILE A 1 142 ? -9.308 2.120 4.377 1.00 89.06 142 ILE A N 1
ATOM 1109 C CA . ILE A 1 142 ? -8.339 3.229 4.453 1.00 89.06 142 ILE A CA 1
ATOM 1110 C C . ILE A 1 142 ? -8.213 3.814 5.867 1.00 89.06 142 ILE A C 1
ATOM 1112 O O . ILE A 1 142 ? -7.116 4.181 6.271 1.00 89.06 142 ILE A O 1
ATOM 1116 N N . THR A 1 143 ? -9.301 3.864 6.641 1.00 92.06 143 THR A N 1
ATOM 1117 C CA . THR A 1 143 ? -9.296 4.343 8.032 1.00 92.06 143 THR A CA 1
ATOM 1118 C C . THR A 1 143 ? -8.282 3.609 8.909 1.00 92.06 143 THR A C 1
ATOM 1120 O O . THR A 1 143 ? -7.713 4.227 9.801 1.00 92.06 143 THR A O 1
ATOM 1123 N N . SER A 1 144 ? -8.014 2.327 8.654 1.00 92.75 144 SER A N 1
ATOM 1124 C CA . SER A 1 144 ? -7.066 1.543 9.445 1.00 92.75 144 SER A CA 1
ATOM 1125 C C . SER A 1 144 ? -5.629 2.050 9.327 1.00 92.75 144 SER A C 1
ATOM 1127 O O . SER A 1 144 ? -4.932 2.086 10.340 1.00 92.75 144 SER A O 1
ATOM 1129 N N . PHE A 1 145 ? -5.223 2.515 8.140 1.00 90.75 145 PHE A N 1
ATOM 1130 C CA . PHE A 1 145 ? -3.840 2.922 7.851 1.00 90.75 145 PHE A CA 1
ATOM 1131 C C . PHE A 1 145 ? -3.646 4.424 7.599 1.00 90.75 145 PHE A C 1
ATOM 1133 O O . PHE A 1 145 ? -2.557 4.967 7.766 1.00 90.75 145 PHE A O 1
ATOM 1140 N N . SER A 1 146 ? -4.701 5.130 7.202 1.00 90.38 146 SER A N 1
ATOM 1141 C CA . SER A 1 146 ? -4.677 6.563 6.915 1.00 90.38 146 SER A CA 1
ATOM 1142 C C . SER A 1 146 ? -5.953 7.237 7.438 1.00 90.38 146 SER A C 1
ATOM 1144 O O . SER A 1 146 ? -6.739 7.754 6.640 1.00 90.38 146 SER A O 1
ATOM 1146 N N . PRO A 1 147 ? -6.201 7.224 8.764 1.00 93.25 147 PRO A N 1
ATOM 1147 C CA . PRO A 1 147 ? -7.312 7.956 9.358 1.00 93.25 147 PRO A CA 1
ATOM 1148 C C . PRO A 1 147 ? -7.052 9.470 9.350 1.00 93.25 147 PRO A C 1
ATOM 1150 O O . PRO A 1 147 ? -5.929 9.941 9.185 1.00 93.25 147 PRO A O 1
ATOM 1153 N N . GLY A 1 148 ? -8.105 10.252 9.583 1.00 90.38 148 GLY A N 1
ATOM 1154 C CA . GLY A 1 148 ? -8.016 11.702 9.762 1.00 90.38 148 GLY A CA 1
ATOM 1155 C C . GLY A 1 148 ? -7.768 12.500 8.480 1.00 90.38 148 GLY A C 1
ATOM 1156 O O . GLY A 1 148 ? -7.413 13.676 8.559 1.00 90.38 148 GLY A O 1
ATOM 1157 N N . ARG A 1 149 ? -7.960 11.910 7.293 1.00 87.06 149 ARG A N 1
ATOM 1158 C CA . ARG A 1 149 ? -7.818 12.653 6.033 1.00 87.06 149 ARG A CA 1
ATOM 1159 C C . ARG A 1 149 ? -8.933 13.691 5.862 1.00 87.06 149 ARG A C 1
ATOM 1161 O O . ARG A 1 149 ? -10.064 13.497 6.304 1.00 87.06 149 ARG A O 1
ATOM 1168 N N . GLY A 1 150 ? -8.611 14.792 5.174 1.00 80.56 150 GLY A N 1
ATOM 1169 C CA . GLY A 1 150 ? -9.551 15.880 4.859 1.00 80.56 150 GLY A CA 1
ATOM 1170 C C . GLY A 1 150 ? -10.738 15.444 3.986 1.00 80.56 150 GLY A C 1
ATOM 1171 O O . GLY A 1 150 ? -10.838 14.290 3.604 1.00 80.56 150 GLY A O 1
ATOM 1172 N N . LYS A 1 151 ? -11.658 16.356 3.647 1.00 72.88 151 LYS A N 1
ATOM 1173 C CA . LYS A 1 151 ? -12.921 16.002 2.958 1.00 72.88 151 LYS A CA 1
ATOM 1174 C C . LYS A 1 151 ? -12.775 15.593 1.484 1.00 72.88 151 LYS A C 1
ATOM 1176 O O . LYS A 1 151 ? -13.613 14.856 0.979 1.00 72.88 151 LYS A O 1
ATOM 1181 N N . TYR A 1 152 ? -11.747 16.070 0.786 1.00 71.00 152 TYR A N 1
ATOM 1182 C CA . TYR A 1 152 ? -11.574 15.826 -0.650 1.00 71.00 152 TYR A CA 1
ATOM 1183 C C . TYR A 1 152 ? -10.668 14.616 -0.909 1.00 71.00 152 TYR A C 1
ATOM 1185 O O . TYR A 1 152 ? -9.570 14.539 -0.360 1.00 71.00 152 TYR A O 1
ATOM 1193 N N . GLY A 1 153 ? -11.121 13.685 -1.759 1.00 67.81 153 GLY A N 1
ATOM 1194 C CA . GLY A 1 153 ? -10.317 12.544 -2.225 1.00 67.81 153 GLY A CA 1
ATOM 1195 C C . GLY A 1 153 ? -9.900 11.558 -1.127 1.00 67.81 153 GLY A C 1
ATOM 1196 O O . GLY A 1 153 ? -8.833 10.959 -1.213 1.00 67.81 153 GLY A O 1
ATOM 1197 N N . ASN A 1 154 ? -10.696 11.415 -0.065 1.00 79.56 154 ASN A N 1
ATOM 1198 C CA . ASN A 1 154 ? -10.289 10.697 1.147 1.00 79.56 154 ASN A CA 1
ATOM 1199 C C . ASN A 1 154 ? -10.719 9.227 1.218 1.00 79.56 154 ASN A C 1
ATOM 1201 O O . ASN A 1 154 ? -10.487 8.591 2.241 1.00 79.56 154 ASN A O 1
ATOM 1205 N N . MET A 1 155 ? -11.356 8.710 0.161 1.00 83.12 155 MET A N 1
ATOM 1206 C CA . MET A 1 155 ? -11.772 7.307 0.000 1.00 83.12 155 MET A CA 1
ATOM 1207 C C . MET A 1 155 ? -12.548 6.718 1.198 1.00 83.12 155 MET A C 1
ATOM 1209 O O . MET A 1 155 ? -12.508 5.510 1.421 1.00 83.12 155 MET A O 1
ATOM 1213 N N . GLY A 1 156 ? -13.258 7.556 1.964 1.00 87.25 156 GLY A N 1
ATOM 1214 C CA . GLY A 1 156 ? -14.022 7.131 3.143 1.00 87.25 156 GLY A CA 1
ATOM 1215 C C . GLY A 1 156 ? -13.233 7.121 4.458 1.00 87.25 156 GLY A C 1
ATOM 1216 O O . GLY A 1 156 ? -13.679 6.506 5.424 1.00 87.25 156 GLY A O 1
ATOM 1217 N N . SER A 1 157 ? -12.079 7.794 4.519 1.00 90.19 157 SER A N 1
ATOM 1218 C CA . SER A 1 157 ? -11.307 7.976 5.756 1.00 90.19 157 SER A CA 1
ATOM 1219 C C . SER A 1 157 ? -12.165 8.572 6.872 1.00 90.19 157 SER A C 1
ATOM 1221 O O . SER A 1 157 ? -12.746 9.649 6.721 1.00 90.19 157 SER A O 1
ATOM 1223 N N . LYS A 1 158 ? -12.160 7.907 8.028 1.00 91.62 158 LYS A N 1
ATOM 1224 C CA . LYS A 1 158 ? -12.800 8.374 9.268 1.00 91.62 158 LYS A CA 1
ATOM 1225 C C . LYS A 1 158 ? -11.774 9.039 10.205 1.00 91.62 158 LYS A C 1
ATOM 1227 O O . LYS A 1 158 ? -10.581 9.016 9.890 1.00 91.62 158 LYS A O 1
ATOM 1232 N N . PRO A 1 159 ? -12.194 9.689 11.309 1.00 93.12 159 PRO A N 1
ATOM 1233 C CA . PRO A 1 159 ? -11.283 10.333 12.259 1.00 93.12 159 PRO A CA 1
ATOM 1234 C C . PRO A 1 159 ? -10.279 9.367 12.904 1.00 93.12 159 PRO A C 1
ATOM 1236 O O . PRO A 1 159 ? -10.517 8.169 12.976 1.00 93.12 159 PRO A O 1
ATOM 1239 N N . ILE A 1 160 ? -9.186 9.904 13.454 1.00 94.56 160 ILE A N 1
ATOM 1240 C CA . ILE A 1 160 ? -8.165 9.125 14.186 1.00 94.56 160 ILE A CA 1
ATOM 1241 C C . ILE A 1 160 ? -8.708 8.419 15.439 1.00 94.56 160 ILE A C 1
ATOM 1243 O O . ILE A 1 160 ? -8.136 7.439 15.898 1.00 94.56 160 ILE A O 1
ATOM 1247 N N . THR A 1 161 ? -9.821 8.909 15.985 1.00 94.44 161 THR A N 1
ATOM 1248 C CA . THR A 1 161 ? -10.524 8.311 17.127 1.00 94.44 161 THR A CA 1
ATOM 1249 C C . THR A 1 161 ? -11.480 7.192 16.722 1.00 94.44 161 THR A C 1
ATOM 1251 O O . THR A 1 161 ? -12.139 6.620 17.588 1.00 94.44 161 THR A O 1
ATOM 1254 N N . ASP A 1 162 ? -11.617 6.907 15.424 1.00 93.12 162 ASP A N 1
ATOM 1255 C CA . ASP A 1 162 ? -12.480 5.833 14.952 1.00 93.12 162 ASP A CA 1
ATOM 1256 C C . ASP A 1 162 ? -11.978 4.473 15.473 1.00 93.12 162 ASP A C 1
ATOM 1258 O O . ASP A 1 162 ? -10.777 4.199 15.410 1.00 93.12 162 ASP A O 1
ATOM 1262 N N . PRO A 1 163 ? -12.864 3.582 15.954 1.00 90.94 163 PRO A N 1
ATOM 1263 C CA . PRO A 1 163 ? -12.462 2.270 16.447 1.00 90.94 163 PRO A CA 1
ATOM 1264 C C . PRO A 1 163 ? -11.749 1.395 15.415 1.00 90.94 163 PRO A C 1
ATOM 1266 O O . PRO A 1 163 ? -11.119 0.427 15.814 1.00 90.94 163 PRO A O 1
ATOM 1269 N N . THR A 1 164 ? -11.834 1.679 14.118 1.00 91.25 164 THR A N 1
ATOM 1270 C CA . THR A 1 164 ? -11.128 0.920 13.072 1.00 91.25 164 THR A CA 1
ATOM 1271 C C . THR A 1 164 ? -9.759 1.503 12.714 1.00 91.25 164 THR A C 1
ATOM 1273 O O . THR A 1 164 ? -9.042 0.896 11.922 1.00 91.25 164 THR A O 1
ATOM 1276 N N . ALA A 1 165 ? -9.367 2.638 13.308 1.00 94.44 165 ALA A N 1
ATOM 1277 C CA . ALA A 1 165 ? -8.043 3.229 13.137 1.00 94.44 165 ALA A CA 1
ATOM 1278 C C . ALA A 1 165 ? -6.976 2.398 13.877 1.00 94.44 165 ALA A C 1
ATOM 1280 O O . ALA A 1 165 ? -7.090 2.158 15.083 1.00 94.44 165 ALA A O 1
ATOM 1281 N N . LEU A 1 166 ? -5.946 1.942 13.153 1.00 95.06 166 LEU A N 1
ATOM 1282 C CA . LEU A 1 166 ? -4.896 1.056 13.680 1.00 95.06 166 LEU A CA 1
ATOM 1283 C C . LEU A 1 166 ? -3.554 1.773 13.790 1.00 95.06 166 LEU A C 1
ATOM 1285 O O . LEU A 1 166 ? -2.861 1.644 14.802 1.00 95.06 166 LEU A O 1
ATOM 1289 N N . VAL A 1 167 ? -3.220 2.566 12.773 1.00 94.94 167 VAL A N 1
ATOM 1290 C CA . VAL A 1 167 ? -2.003 3.372 12.721 1.00 94.94 167 VAL A CA 1
ATOM 1291 C C . VAL A 1 167 ? -2.300 4.791 12.253 1.00 94.94 167 VAL A C 1
ATOM 1293 O O . VAL A 1 167 ? -3.340 5.078 11.660 1.00 94.94 167 VAL A O 1
ATOM 1296 N N . HIS A 1 168 ? -1.374 5.700 12.539 1.00 92.75 168 HIS A N 1
ATOM 1297 C CA . HIS A 1 168 ? -1.408 7.068 12.055 1.00 92.75 168 HIS A CA 1
ATOM 1298 C C . HIS A 1 168 ? -0.052 7.451 11.476 1.00 92.75 168 HIS A C 1
ATOM 1300 O O . HIS A 1 168 ? 0.941 7.584 12.194 1.00 92.75 168 HIS A O 1
ATOM 1306 N N . HIS A 1 169 ? -0.042 7.657 10.166 1.00 88.12 169 HIS A N 1
ATOM 1307 C CA . HIS A 1 169 ? 1.123 8.109 9.428 1.00 88.12 169 HIS A CA 1
ATOM 1308 C C . HIS A 1 169 ? 1.274 9.628 9.561 1.00 88.12 169 HIS A C 1
ATOM 1310 O O . HIS A 1 169 ? 0.362 10.376 9.199 1.00 88.12 169 HIS A O 1
ATOM 1316 N N . ARG A 1 170 ? 2.415 10.115 10.066 1.00 83.38 170 ARG A N 1
ATOM 1317 C CA . ARG A 1 170 ? 2.622 11.564 10.253 1.00 83.38 170 ARG A CA 1
ATOM 1318 C C . ARG A 1 170 ? 2.974 12.298 8.959 1.00 83.38 170 ARG A C 1
ATOM 1320 O O . ARG A 1 170 ? 2.820 13.517 8.903 1.00 83.38 170 ARG A O 1
ATOM 1327 N N . GLY A 1 171 ? 3.424 11.576 7.933 1.00 75.44 171 GLY A N 1
ATOM 1328 C CA . GLY A 1 171 ? 3.791 12.151 6.637 1.00 75.44 171 GLY A CA 1
ATOM 1329 C C . GLY A 1 171 ? 5.013 13.061 6.748 1.00 75.44 171 GLY A C 1
ATOM 1330 O O . GLY A 1 171 ? 5.078 14.100 6.090 1.00 75.44 171 GLY A O 1
ATOM 1331 N N . GLN A 1 172 ? 5.940 12.724 7.645 1.00 72.44 172 GLN A N 1
ATOM 1332 C CA . GLN A 1 172 ? 7.133 13.512 7.907 1.00 72.44 172 GLN A CA 1
ATOM 1333 C C . GLN A 1 172 ? 8.170 13.264 6.815 1.00 72.44 172 GLN A C 1
ATOM 1335 O O . GLN A 1 172 ? 8.718 12.177 6.674 1.00 72.44 172 GLN A O 1
ATOM 1340 N N . GLY A 1 173 ? 8.469 14.324 6.068 1.00 62.09 173 GLY A N 1
ATOM 1341 C CA . GLY A 1 173 ? 9.459 14.310 4.999 1.00 62.09 173 GLY A CA 1
ATOM 1342 C C . GLY A 1 173 ? 8.828 14.338 3.610 1.00 62.09 173 GLY A C 1
ATOM 1343 O O . GLY A 1 173 ? 7.793 13.740 3.339 1.00 62.09 173 GLY A O 1
ATOM 1344 N N . SER A 1 174 ? 9.479 15.061 2.702 1.00 62.59 174 SER A N 1
ATOM 1345 C CA . SER A 1 174 ? 9.195 15.001 1.272 1.00 62.59 174 SER A CA 1
ATOM 1346 C C . SER A 1 174 ? 10.485 14.644 0.563 1.00 62.59 174 SER A C 1
ATOM 1348 O O . SER A 1 174 ? 11.465 15.382 0.618 1.00 62.59 174 SER A O 1
ATOM 1350 N N . TRP A 1 175 ? 10.473 13.518 -0.133 1.00 57.28 175 TRP A N 1
ATOM 1351 C CA . TRP A 1 175 ? 11.529 13.159 -1.073 1.00 57.28 175 TRP A CA 1
ATOM 1352 C C . TRP A 1 175 ? 11.358 13.890 -2.418 1.00 57.28 175 TRP A C 1
ATOM 1354 O O . TRP A 1 175 ? 12.279 13.921 -3.234 1.00 57.28 175 TRP A O 1
ATOM 1364 N N . LYS A 1 176 ? 10.193 14.516 -2.652 1.00 59.81 176 LYS A N 1
ATOM 1365 C CA . LYS A 1 176 ? 9.932 15.334 -3.838 1.00 59.81 176 LYS 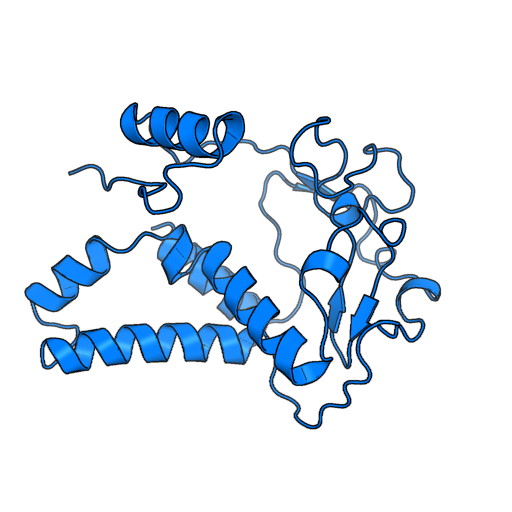A CA 1
ATOM 1366 C C . LYS A 1 176 ? 10.559 16.713 -3.666 1.00 59.81 176 LYS A C 1
ATOM 1368 O O . LYS A 1 176 ? 10.204 17.450 -2.744 1.00 59.81 176 LYS A O 1
ATOM 1373 N N . LYS A 1 177 ? 11.455 17.073 -4.588 1.00 65.56 177 LYS A N 1
ATOM 1374 C CA . LYS A 1 177 ? 11.877 18.464 -4.793 1.00 65.56 177 LYS A CA 1
ATOM 1375 C C . LYS A 1 177 ? 10.731 19.223 -5.463 1.00 65.56 177 LYS A C 1
ATOM 1377 O O . LYS A 1 177 ? 10.042 18.656 -6.310 1.00 65.56 177 LYS A O 1
ATOM 1382 N N . PHE A 1 178 ? 10.529 20.485 -5.088 1.00 69.00 178 PHE A N 1
ATOM 1383 C CA . PHE A 1 178 ? 9.515 21.328 -5.720 1.00 69.00 178 PHE A CA 1
ATOM 1384 C C . PHE A 1 178 ? 9.749 21.375 -7.235 1.00 69.00 178 PHE A C 1
ATOM 1386 O O . PHE A 1 178 ? 10.836 21.737 -7.685 1.00 69.00 178 PHE A O 1
ATOM 1393 N N . ASN A 1 179 ? 8.734 20.995 -8.011 1.00 75.62 179 ASN A N 1
ATOM 1394 C CA . ASN A 1 179 ? 8.755 21.079 -9.464 1.00 75.62 179 ASN A CA 1
ATOM 1395 C C . ASN A 1 179 ? 7.453 21.755 -9.932 1.00 75.62 179 ASN A C 1
ATOM 1397 O O . ASN A 1 179 ? 6.374 21.194 -9.727 1.00 75.62 179 ASN A O 1
ATOM 1401 N N . PRO A 1 180 ? 7.530 22.931 -10.578 1.00 78.06 180 PRO A N 1
ATOM 1402 C CA . PRO A 1 180 ? 6.347 23.694 -10.966 1.00 78.06 180 PRO A CA 1
ATOM 1403 C C . PRO A 1 180 ? 5.451 22.947 -11.964 1.00 78.06 180 PRO A C 1
ATOM 1405 O O . PRO A 1 180 ? 4.232 23.055 -11.880 1.00 78.06 180 PRO A O 1
ATOM 1408 N N . VAL A 1 181 ? 6.018 22.132 -12.858 1.00 77.88 181 VAL A N 1
ATOM 1409 C CA . VAL A 1 181 ? 5.248 21.309 -13.807 1.00 77.88 181 VAL A CA 1
ATOM 1410 C C . VAL A 1 181 ? 4.488 20.205 -13.072 1.00 77.88 181 VAL A C 1
ATOM 1412 O O . VAL A 1 181 ? 3.314 19.967 -13.354 1.00 77.88 181 VAL A O 1
ATOM 1415 N N . ALA A 1 182 ? 5.125 19.562 -12.089 1.00 76.94 182 ALA A N 1
ATOM 1416 C CA . ALA A 1 182 ? 4.482 18.530 -11.280 1.00 76.94 182 ALA A CA 1
ATOM 1417 C C . ALA A 1 182 ? 3.334 19.100 -10.426 1.00 76.94 182 ALA A C 1
ATOM 1419 O O . ALA A 1 182 ? 2.280 18.466 -10.319 1.00 76.94 182 ALA A O 1
ATOM 1420 N N . GLU A 1 183 ? 3.501 20.304 -9.869 1.00 81.88 183 GLU A N 1
ATOM 1421 C CA . GLU A 1 183 ? 2.458 20.987 -9.092 1.00 81.88 183 GLU A CA 1
ATOM 1422 C C . GLU A 1 183 ? 1.297 21.471 -9.974 1.00 81.88 183 GLU A C 1
ATOM 1424 O O . GLU A 1 183 ? 0.133 21.264 -9.624 1.00 81.88 183 GLU A O 1
ATOM 1429 N N . VAL A 1 184 ? 1.573 22.017 -11.164 1.00 84.25 184 VAL A N 1
ATOM 1430 C CA . VAL A 1 184 ? 0.524 22.350 -12.146 1.00 84.25 184 VAL A CA 1
ATOM 1431 C C . VAL A 1 184 ? -0.220 21.092 -12.588 1.00 84.25 184 VAL A C 1
ATOM 1433 O O . VAL A 1 184 ? -1.449 21.083 -12.604 1.00 84.25 184 VAL A O 1
ATOM 1436 N N . GLY A 1 185 ? 0.492 19.998 -12.871 1.00 81.88 185 GLY A N 1
ATOM 1437 C CA . GLY A 1 185 ? -0.125 18.711 -13.191 1.00 81.88 185 GLY A CA 1
ATOM 1438 C C . GLY A 1 185 ? -0.997 18.182 -12.051 1.00 81.88 185 GLY A C 1
ATOM 1439 O O . GLY A 1 185 ? -2.075 17.639 -12.288 1.00 81.88 185 GLY A O 1
ATOM 1440 N N . LYS A 1 186 ? -0.581 18.380 -10.794 1.00 80.62 186 LYS A N 1
ATOM 1441 C CA . LYS A 1 186 ? -1.378 18.020 -9.614 1.00 80.62 186 LYS A CA 1
ATOM 1442 C C . LYS A 1 186 ? -2.672 18.829 -9.547 1.00 80.62 186 LYS A C 1
ATOM 1444 O O . LYS A 1 186 ? -3.723 18.233 -9.315 1.00 80.62 186 LYS A O 1
ATOM 1449 N N . ILE A 1 187 ? -2.620 20.139 -9.789 1.00 83.25 187 ILE A N 1
ATOM 1450 C CA . ILE A 1 187 ? -3.816 20.993 -9.855 1.00 83.25 187 ILE A CA 1
ATOM 1451 C C . ILE A 1 187 ? -4.710 20.560 -11.022 1.00 83.25 187 ILE A C 1
ATOM 1453 O O . ILE A 1 187 ? -5.903 20.353 -10.820 1.00 83.25 187 ILE A O 1
ATOM 1457 N N . CYS A 1 188 ? -4.134 20.339 -12.208 1.00 82.50 188 CYS A N 1
ATOM 1458 C CA . CYS A 1 188 ? -4.843 19.871 -13.400 1.00 82.50 188 CYS A CA 1
ATOM 1459 C C . CYS A 1 188 ? -5.650 18.590 -13.122 1.00 82.50 188 CYS A C 1
ATOM 1461 O O . CYS A 1 188 ? -6.850 18.538 -13.391 1.00 82.50 188 CYS A O 1
ATOM 1463 N N . ARG A 1 189 ? -5.025 17.598 -12.477 1.00 84.38 189 ARG A N 1
ATOM 1464 C CA . ARG A 1 189 ? -5.685 16.340 -12.097 1.00 84.38 189 ARG A CA 1
ATOM 1465 C C . ARG A 1 189 ? -6.730 16.519 -11.004 1.00 84.38 189 ARG A C 1
ATOM 1467 O O . ARG A 1 189 ? -7.822 15.976 -11.103 1.00 84.38 189 ARG A O 1
ATOM 1474 N N . THR A 1 190 ? -6.397 17.264 -9.953 1.00 75.56 190 THR A N 1
ATOM 1475 C CA . THR A 1 190 ? -7.225 17.317 -8.736 1.00 75.56 190 THR A CA 1
ATOM 1476 C C . THR A 1 190 ? -8.435 18.234 -8.897 1.00 75.56 190 THR A C 1
ATOM 1478 O O . THR A 1 190 ? -9.497 17.939 -8.360 1.00 75.56 190 THR A O 1
ATOM 1481 N N . VAL A 1 191 ? -8.278 19.351 -9.612 1.00 81.94 191 VAL A N 1
ATOM 1482 C CA . VAL A 1 191 ? -9.316 20.383 -9.756 1.00 81.94 191 VAL A CA 1
ATOM 1483 C C . VAL A 1 191 ? -10.109 20.194 -11.044 1.00 81.94 191 VAL A C 1
ATOM 1485 O O . VAL A 1 191 ? -11.323 20.367 -11.038 1.00 81.94 191 VAL A O 1
ATOM 1488 N N . PHE A 1 192 ? -9.436 19.831 -12.138 1.00 81.31 192 PHE A N 1
ATOM 1489 C CA . PHE A 1 192 ? -10.050 19.793 -13.467 1.00 81.31 192 PHE A CA 1
ATOM 1490 C C . PHE A 1 192 ? -10.255 18.372 -14.008 1.00 81.31 192 PHE A C 1
ATOM 1492 O O . PHE A 1 192 ? -10.922 18.216 -15.025 1.00 81.31 192 PHE A O 1
ATOM 1499 N N . GLY A 1 193 ? -9.704 17.339 -13.358 1.00 76.81 193 GLY A N 1
ATOM 1500 C CA . GLY A 1 193 ? -9.799 15.952 -13.829 1.00 76.81 193 GLY A CA 1
ATOM 1501 C C . GLY A 1 193 ? -9.042 15.681 -15.137 1.00 76.81 193 GLY A C 1
ATOM 1502 O O . GLY A 1 193 ? -9.351 14.722 -15.835 1.00 76.81 193 GLY A O 1
ATOM 1503 N N . LEU A 1 194 ? -8.073 16.530 -15.493 1.00 79.94 194 LEU A N 1
ATOM 1504 C CA . LEU A 1 194 ? -7.290 16.449 -16.732 1.00 79.94 194 LEU A CA 1
ATOM 1505 C C . LEU A 1 194 ? -5.817 16.099 -16.432 1.00 79.94 194 LEU A C 1
ATOM 1507 O O . LEU A 1 194 ? -5.420 15.966 -15.277 1.00 79.94 194 LEU A O 1
ATOM 1511 N N . CYS A 1 195 ? -4.974 15.979 -17.465 1.00 77.50 195 CYS A N 1
ATOM 1512 C CA . CYS A 1 195 ? -3.523 15.758 -17.330 1.00 77.50 195 CYS A CA 1
ATOM 1513 C C . CYS A 1 195 ? -3.126 14.469 -16.575 1.00 77.50 195 CYS A C 1
ATOM 1515 O O . CYS A 1 195 ? -2.122 14.438 -15.852 1.00 77.50 195 CYS A O 1
ATOM 1517 N N . GLU A 1 196 ? -3.904 13.394 -16.728 1.00 70.69 196 GLU A N 1
ATOM 1518 C CA . GLU A 1 196 ? -3.617 12.107 -16.083 1.00 70.69 196 GLU A CA 1
ATOM 1519 C C . GLU A 1 196 ? -2.258 11.538 -16.520 1.00 70.69 196 GLU A C 1
ATOM 1521 O O . GLU A 1 196 ? -1.461 11.145 -15.674 1.00 70.69 196 GLU A O 1
ATOM 1526 N N . GLY A 1 197 ? -1.945 11.623 -17.818 1.00 70.06 197 GLY A N 1
ATOM 1527 C CA . GLY A 1 197 ? -0.678 11.150 -18.387 1.00 70.06 197 GLY A CA 1
ATOM 1528 C C . GLY A 1 197 ? 0.545 12.034 -18.114 1.00 70.06 197 GLY A C 1
ATOM 1529 O O . GLY A 1 197 ? 1.630 11.736 -18.604 1.00 70.06 197 GLY A O 1
ATOM 1530 N N . TRP A 1 198 ? 0.410 13.143 -17.378 1.00 72.81 198 TRP A N 1
ATOM 1531 C CA . TRP A 1 198 ? 1.568 13.970 -17.027 1.00 72.81 198 TRP A CA 1
ATOM 1532 C C . TRP A 1 198 ? 2.363 13.322 -15.903 1.00 72.81 198 TRP A C 1
ATOM 1534 O O . TRP A 1 198 ? 1.804 13.051 -14.834 1.00 72.81 198 TRP A O 1
ATOM 1544 N N . SER A 1 199 ? 3.675 13.174 -16.113 1.00 68.50 199 SER A N 1
ATOM 1545 C CA . SER A 1 199 ? 4.565 12.598 -15.107 1.00 68.50 199 SER A CA 1
ATOM 1546 C C . SER A 1 199 ? 4.393 13.277 -13.744 1.00 68.50 199 SER A C 1
ATOM 1548 O O . SER A 1 199 ? 4.336 14.506 -13.624 1.00 68.50 199 SER A O 1
ATOM 1550 N N . LYS A 1 200 ? 4.307 12.454 -12.694 1.00 70.88 200 LYS A N 1
ATOM 1551 C CA . LYS A 1 200 ? 4.208 12.903 -11.298 1.00 70.88 200 LYS A CA 1
ATOM 1552 C C . LYS A 1 200 ? 5.594 13.224 -10.721 1.00 70.88 200 LYS A C 1
ATOM 1554 O O . LYS A 1 200 ? 5.674 13.703 -9.583 1.00 70.88 200 LYS A O 1
ATOM 1559 N N . MET A 1 201 ? 6.647 12.981 -11.511 1.00 61.47 201 MET A N 1
ATOM 1560 C CA . MET A 1 201 ? 8.058 13.162 -11.203 1.00 61.47 201 MET A CA 1
ATOM 1561 C C . MET A 1 201 ? 8.889 13.411 -12.467 1.00 61.47 201 MET A C 1
ATOM 1563 O O . MET A 1 201 ? 9.037 12.525 -13.301 1.00 61.47 201 MET A O 1
ATOM 1567 N N . GLN A 1 202 ? 9.508 14.580 -12.608 1.00 56.19 202 GLN A N 1
ATOM 1568 C CA . GLN A 1 202 ? 10.613 14.703 -13.563 1.00 56.19 202 GLN A CA 1
ATOM 1569 C C . GLN A 1 202 ? 11.926 14.423 -12.843 1.00 56.19 202 GLN A C 1
ATOM 1571 O O . GLN A 1 202 ? 12.180 14.985 -11.773 1.00 56.19 202 GLN A O 1
ATOM 1576 N N . SER A 1 203 ? 12.746 13.553 -13.434 1.00 47.38 203 SER A N 1
ATOM 1577 C CA . SER A 1 203 ? 14.130 13.344 -13.026 1.00 47.38 203 SER A CA 1
ATOM 1578 C C . SER A 1 203 ? 14.847 14.690 -13.054 1.00 47.38 203 SER A C 1
ATOM 1580 O O . SER A 1 203 ? 14.893 15.349 -14.093 1.00 47.38 203 SER A O 1
ATOM 1582 N N . SER A 1 204 ? 15.396 15.113 -11.917 1.00 40.94 204 SER A N 1
ATOM 1583 C CA . SER A 1 204 ? 16.411 16.158 -11.927 1.00 40.94 204 SER A CA 1
ATOM 1584 C C . SER A 1 204 ? 17.572 15.647 -12.775 1.00 40.94 204 SER A C 1
ATOM 1586 O O . SER A 1 204 ? 18.215 14.678 -12.370 1.00 40.94 204 SER A O 1
ATOM 1588 N N . THR A 1 205 ? 17.765 16.255 -13.946 1.00 37.06 205 THR A N 1
ATOM 1589 C CA . THR A 1 205 ? 19.046 16.243 -14.662 1.00 37.06 205 THR A CA 1
ATOM 1590 C C . THR A 1 205 ? 20.173 16.628 -13.721 1.00 37.06 205 THR A C 1
ATOM 1592 O O . THR A 1 205 ? 19.942 17.572 -12.924 1.00 37.06 205 THR A O 1
#

Organism: Aspergillus tamarii (NCBI:txid41984)

Sequence (205 aa):
MVEKTDYFRILVATCVDGIYEDLDTVLLKSPAQWITPQDILPWTDLETSGRSPQHETIQYRYLENLAHQLQAIANRYGGLQTSAARTELQALDPLTLTGPEAVTYAVKEWLNVSAGLRWNALTGLQDGGKAKLVDDVLILPITSFSPGRGKYGNMGSKPITDPTALVHHRGQGSWKKFNPVAEVGKICRTVFGLCEGWSKMQSST

Secondary structure (DSSP, 8-state):
-HHHHHHHHHHHHHHH-S----TTEEESS-GGGS--TTTTSB---TT----------HHHHHHHHHHHHHHHHHHHHTSTTSHHHHHHHHHS-HHHHTSHHHHHHHHHHHHHHHH---GGGGSTTSSSS--EEETTEEEPPHHHHSTT--SSS-TTPPPTTSTT--EEE------PPP-HHHHHHHHHHHHHS--TTS-S-----

InterPro domains:
  IPR039367 Initiation-specific alpha-1,6-mannosyltransferase Och1-like [PTHR31834] (66-180)

pLDDT: mean 80.16, std 11.68, range [37.06, 95.88]

Radius of gyration: 18.99 Å; chains: 1; bounding box: 46×45×47 Å